Protein AF-0000000087425249 (afdb_homodimer)

Organism: Persicimonas caeni (NCBI:txid2292766)

Radius of gyration: 17.66 Å; Cα contacts (8 Å, |Δi|>4): 638; chains: 2; bounding box: 40×44×37 Å

Solvent-accessible surface area (backbone atoms only — not comparable to full-atom values): 14544 Å² total; per-residue (Å²): 99,38,83,33,39,41,35,39,30,36,54,23,64,47,67,68,57,40,47,47,45,44,34,74,66,70,60,30,49,75,34,41,69,56,97,52,32,42,28,31,37,60,72,64,19,45,35,33,44,31,64,32,53,88,69,42,61,84,53,61,62,43,80,55,92,89,37,76,39,48,43,49,28,32,40,36,35,32,57,57,68,57,39,52,52,46,53,50,47,38,52,74,68,66,54,68,58,78,38,66,79,42,75,40,50,76,97,42,71,41,38,27,39,38,31,26,34,57,51,85,55,56,53,36,34,38,47,30,24,38,94,50,75,76,28,80,54,34,106,98,36,82,33,39,41,33,39,30,38,56,23,64,45,67,67,59,40,47,48,45,44,33,72,68,69,61,31,48,75,35,42,69,58,99,51,33,41,28,31,38,60,74,64,19,44,35,33,45,31,65,33,53,89,69,42,62,84,54,62,63,43,80,56,95,88,37,77,39,50,43,48,27,33,41,36,35,35,56,58,68,58,40,53,52,47,53,50,47,37,52,74,69,65,53,70,59,78,38,65,79,42,76,40,51,74,96,42,70,41,37,28,39,37,31,26,33,57,50,86,56,55,51,36,34,37,46,30,25,35,95,51,73,75,27,80,55,34,106

Foldseek 3Di:
DPPDAAEEEDEFQDVVLQCCCCCVQVNWDWDDDDPFWTWTCQVNHTYIYGHDLVRLDAFFFDDAQRDGHGPFAEEDEDEPVVLVVSLVSCVVVVFDWSAHWDWGCPPHQLIWTKTWGARPRNHIYMYIYDPDPVSNPTD/DPPDAAEEEDEFQDVVLQCCCCCVQVNWDWDDDDPFWTWTCQVNHTYIYGHDLVRLDAFFFDDAQHDGHGPFAEEDEDEPVVLVVSLVSCVVVVFDWSAHWDWGPPPHQLIWTKTWGARPRNHIYMYIYDPDPVSNPTD

Nearest PDB structures (foldseek):
  3rri-assembly1_A  TM=8.661E-01  e=2.090E-14  Alicyclobacillus acidocaldarius subsp. acidocaldarius DSM 446
  1npb-assembly2_D  TM=7.631E-01  e=5.762E-10  Serratia marcescens
  4nb1-assembly1_A  TM=8.101E-01  e=2.483E-09  Staphylococcus aureus subsp. aureus N315
  4naz-assembly1_A  TM=7.740E-01  e=6.436E-09  Staphylococcus aureus subsp. aureus N315
  4mym-assembly1_A-2  TM=6.569E-01  e=8.163E-08  Nocardioides sp. JS614

Secondary structure (DSSP, 8-state):
-BSS-EEEEEEES-HHHHHIIIIIIT-PEEEEE-SSEEEEEETTEEEEEEE-GGG--PPPEEEETTEEEESSEEEEEE-HHHHHHHHHHHHHTTPPEEEEEEEESTTSTT-EEEEEEE-TT--EEEEEE-SSGGGGG--/-BSS-EEEEEEES-HHHHHIIIIIIT-PEEEEE-SSEEEEEETTEEEEEEE-GGG--PPPEEEETTEEEESSEEEEEE-HHHHHHHHHHHHHTTPPEEEEEEEESTTSTT-EEEEEEE-TT--EEEEEE-SSGGGGG--

Sequence (278 aa):
MSESPFHLAFPVSDLEATRAFFVDVLGCRVGRTDERWIDFDFFGHQISAHLRPEEVSASRTNEVDGDAVPVRHFGVVLAWEKWHELADRLRDAEVEFLIEPHTRFEGKPGEQATMFVQDPSGNALEFKSFRDPDQLFATMSESPFHLAFPVSDLEATRAFFVDVLGCRVGRTDERWIDFDFFGHQISAHLRPEEVSASRTNEVDGDAVPVRHFGVVLAWEKWHELADRLRDAEVEFLIEPHTRFEGKPGEQATMFVQDPSGNALEFKSFRDPDQLFAT

InterPro domains:
  IPR004360 Glyoxalase/fosfomycin resistance/dioxygenase domain [PF00903] (7-127)
  IPR029068 Glyoxalase/Bleomycin resistance protein/Dihydroxybiphenyl dioxygenase [G3DSA:3.10.180.10] (2-137)
  IPR029068 Glyoxalase/Bleomycin resistance protein/Dihydroxybiphenyl dioxygenase [SSF54593] (5-133)
  IPR037523 Vicinal oxygen chelate (VOC), core domain [PS51819] (4-130)

Structure (mmCIF, N/CA/C/O backbone):
data_AF-0000000087425249-model_v1
#
loop_
_entity.id
_entity.type
_entity.pdbx_description
1 polymer Glyoxalase
#
loop_
_atom_site.group_PDB
_atom_site.id
_atom_site.type_symbol
_atom_site.label_atom_id
_atom_site.label_alt_id
_atom_site.label_comp_id
_atom_site.label_asym_id
_atom_site.label_entity_id
_atom_site.label_seq_id
_atom_site.pdbx_PDB_ins_code
_atom_site.Cartn_x
_atom_site.Cartn_y
_atom_site.Cartn_z
_atom_site.occupancy
_atom_site.B_iso_or_equiv
_atom_site.auth_seq_id
_atom_site.auth_comp_id
_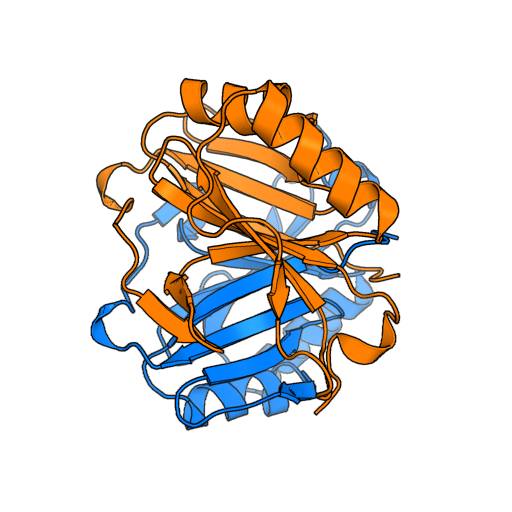atom_site.auth_asym_id
_atom_site.auth_atom_id
_atom_site.pdbx_PDB_model_num
ATOM 1 N N . MET A 1 1 ? 3.568 -8.602 15.516 1 38.53 1 MET A N 1
ATOM 2 C CA . MET A 1 1 ? 2.344 -8.164 14.852 1 38.53 1 MET A CA 1
ATOM 3 C C . MET A 1 1 ? 2.4 -6.672 14.539 1 38.53 1 MET A C 1
ATOM 5 O O . MET A 1 1 ? 2.91 -5.879 15.336 1 38.53 1 MET A O 1
ATOM 9 N N . SER A 1 2 ? 2.576 -6.297 13.141 1 50.56 2 SER A N 1
ATOM 10 C CA . SER A 1 2 ? 2.795 -4.863 13.008 1 50.56 2 SER A CA 1
ATOM 11 C C . SER A 1 2 ? 1.726 -4.066 13.742 1 50.56 2 SER A C 1
ATOM 13 O O . SER A 1 2 ? 0.537 -4.375 13.648 1 50.56 2 SER A O 1
ATOM 15 N N . GLU A 1 3 ? 2.154 -3.346 14.711 1 69.94 3 GLU A N 1
ATOM 16 C CA . GLU A 1 3 ? 1.298 -2.514 15.555 1 69.94 3 GLU A CA 1
ATOM 17 C C . GLU A 1 3 ? 0.778 -1.303 14.781 1 69.94 3 GLU A C 1
ATOM 19 O O . GLU A 1 3 ? -0.062 -0.554 15.289 1 69.94 3 GLU A O 1
ATOM 24 N N . SER A 1 4 ? 1.178 -1.279 13.367 1 91.19 4 SER A N 1
ATOM 25 C CA . SER A 1 4 ? 0.782 -0.083 12.625 1 91.19 4 SER A CA 1
ATOM 26 C C . SER A 1 4 ? 0.047 -0.444 11.344 1 91.19 4 SER A C 1
ATOM 28 O O . SER A 1 4 ? 0.669 -0.85 10.359 1 91.19 4 SER A O 1
ATOM 30 N N . PRO A 1 5 ? -1.251 -0.286 11.297 1 96.38 5 PRO A N 1
ATOM 31 C CA . PRO A 1 5 ? -1.944 -0.555 10.031 1 96.38 5 PRO A CA 1
ATOM 32 C C . PRO A 1 5 ? -1.353 0.219 8.859 1 96.38 5 PRO A C 1
ATOM 34 O O . PRO A 1 5 ? -0.903 1.356 9.023 1 96.38 5 PRO A O 1
ATOM 37 N N . PHE A 1 6 ? -1.231 -0.432 7.699 1 98.12 6 PHE A N 1
ATOM 38 C CA . PHE A 1 6 ? -0.836 0.228 6.461 1 98.12 6 PHE A CA 1
ATOM 39 C C . PHE A 1 6 ? -1.996 1.027 5.879 1 98.12 6 PHE A C 1
ATOM 41 O O . PHE A 1 6 ? -3.16 0.75 6.176 1 98.12 6 PHE A O 1
ATOM 48 N N . HIS A 1 7 ? -1.694 2.072 5.129 1 98.12 7 HIS A N 1
ATOM 49 C CA . HIS A 1 7 ? -2.674 2.859 4.387 1 98.12 7 HIS A CA 1
ATOM 50 C C . HIS A 1 7 ? -2.277 2.988 2.918 1 98.12 7 HIS A C 1
ATOM 52 O O . HIS A 1 7 ? -1.122 3.283 2.605 1 98.12 7 HIS A O 1
ATOM 58 N N . LEU A 1 8 ? -3.158 2.736 2.041 1 98.56 8 LEU A N 1
ATOM 59 C CA . LEU A 1 8 ? -2.982 2.92 0.604 1 98.56 8 LEU A CA 1
ATOM 60 C C . LEU A 1 8 ? -4.207 3.584 -0.014 1 98.56 8 LEU A C 1
ATOM 62 O O . LEU A 1 8 ? -5.344 3.191 0.272 1 98.56 8 LEU A O 1
ATOM 66 N N . ALA A 1 9 ? -4.023 4.617 -0.747 1 97.88 9 ALA A N 1
ATOM 67 C CA . ALA A 1 9 ? -5.047 5.184 -1.621 1 97.88 9 ALA A CA 1
ATOM 68 C C . ALA A 1 9 ? -4.695 4.965 -3.09 1 97.88 9 ALA A C 1
ATOM 70 O O . ALA A 1 9 ? -3.539 5.121 -3.486 1 97.88 9 ALA A O 1
ATOM 71 N N . PHE A 1 10 ? -5.617 4.52 -3.898 1 97.06 10 PHE A N 1
ATOM 72 C CA . PHE A 1 10 ? -5.375 4.156 -5.289 1 97.06 10 PHE A CA 1
ATOM 73 C C . PHE A 1 10 ? -6.59 4.477 -6.152 1 97.06 10 PHE A C 1
ATOM 75 O O . PHE A 1 10 ? -7.711 4.551 -5.652 1 97.06 10 PHE A O 1
ATOM 82 N N . PRO A 1 11 ? -6.352 4.738 -7.402 1 96.5 11 PRO A N 1
ATOM 83 C CA . PRO A 1 11 ? -7.449 5.105 -8.297 1 96.5 11 PRO A CA 1
ATOM 84 C C . PRO A 1 11 ? -8.258 3.896 -8.766 1 96.5 11 PRO A C 1
ATOM 86 O O . PRO A 1 11 ? -7.695 2.812 -8.953 1 96.5 11 PRO A O 1
ATOM 89 N N . VAL A 1 12 ? -9.516 4.09 -8.938 1 97.5 12 VAL A N 1
ATOM 90 C CA . VAL A 1 12 ? -10.391 3.104 -9.555 1 97.5 12 VAL A CA 1
ATOM 91 C C . VAL A 1 12 ? -11.289 3.785 -10.586 1 97.5 12 VAL A C 1
ATOM 93 O O . VAL A 1 12 ? -11.398 5.016 -10.609 1 97.5 12 VAL A O 1
ATOM 96 N N . SER A 1 13 ? -11.945 2.998 -11.508 1 97.25 13 SER A N 1
ATOM 97 C CA . SER A 1 13 ? -12.766 3.557 -12.578 1 97.25 13 SER A CA 1
ATOM 98 C C . SER A 1 13 ? -14.25 3.346 -12.305 1 97.25 13 SER A C 1
ATOM 100 O O . SER A 1 13 ? -15.102 3.947 -12.961 1 97.25 13 SER A O 1
ATOM 102 N N . ASP A 1 14 ? -14.562 2.512 -11.305 1 97.25 14 ASP A N 1
ATOM 103 C CA . ASP A 1 14 ? -15.945 2.158 -10.984 1 97.25 14 ASP A CA 1
ATOM 104 C C . ASP A 1 14 ? -16.078 1.762 -9.516 1 97.25 14 ASP A C 1
ATOM 106 O O . ASP A 1 14 ? -15.641 0.682 -9.117 1 97.25 14 ASP A O 1
ATOM 110 N N . LEU A 1 15 ? -16.719 2.58 -8.664 1 97.31 15 LEU A N 1
ATOM 111 C CA . LEU A 1 15 ? -16.781 2.357 -7.227 1 97.31 15 LEU A CA 1
ATOM 112 C C . LEU A 1 15 ? -17.672 1.16 -6.898 1 97.31 15 LEU A C 1
ATOM 114 O O . LEU A 1 15 ? -17.375 0.404 -5.969 1 97.31 15 LEU A O 1
ATOM 118 N N . GLU A 1 16 ? -18.766 0.99 -7.652 1 97.81 16 GLU A N 1
ATOM 119 C CA . GLU A 1 16 ? -19.672 -0.119 -7.383 1 97.81 16 GLU A CA 1
ATOM 120 C C . GLU A 1 16 ? -19 -1.462 -7.645 1 97.81 16 GLU A C 1
ATOM 122 O O . GLU A 1 16 ? -19.094 -2.381 -6.828 1 97.81 16 GLU A O 1
ATOM 127 N N . ALA A 1 17 ? -18.406 -1.58 -8.805 1 98.19 17 ALA A N 1
ATOM 128 C CA . ALA A 1 17 ? -17.688 -2.807 -9.125 1 98.19 17 ALA A CA 1
ATOM 129 C C . ALA A 1 17 ? -16.562 -3.055 -8.125 1 98.19 17 ALA A C 1
ATOM 131 O O . ALA A 1 17 ? -16.297 -4.199 -7.754 1 98.19 17 ALA A O 1
ATOM 132 N N . THR A 1 18 ? -15.906 -1.967 -7.715 1 98.44 18 THR A N 1
ATOM 133 C CA . THR A 1 18 ? -14.828 -2.057 -6.73 1 98.44 18 THR A CA 1
ATOM 134 C C . THR A 1 18 ? -15.359 -2.578 -5.398 1 98.44 18 THR A C 1
ATOM 136 O O . THR A 1 18 ? -14.797 -3.504 -4.816 1 98.44 18 THR A O 1
ATOM 139 N N . ARG A 1 19 ? -16.406 -2.012 -4.953 1 98.38 19 ARG A N 1
ATOM 140 C CA . ARG A 1 19 ? -17.031 -2.439 -3.701 1 98.38 19 ARG A CA 1
ATOM 141 C C . ARG A 1 19 ? -17.406 -3.914 -3.752 1 98.38 19 ARG A C 1
ATOM 143 O O . ARG A 1 19 ? -17.156 -4.656 -2.799 1 98.38 19 ARG A O 1
ATOM 150 N N . ALA A 1 20 ? -18.016 -4.34 -4.832 1 98.31 20 ALA A N 1
ATOM 151 C CA . ALA A 1 20 ? -18.422 -5.734 -4.988 1 98.31 20 ALA A CA 1
ATOM 152 C C . ALA A 1 20 ? -17.234 -6.672 -4.887 1 98.31 20 ALA A C 1
ATOM 154 O O . ALA A 1 20 ? -17.297 -7.711 -4.223 1 98.31 20 ALA A O 1
ATOM 155 N N . PHE A 1 21 ? -16.156 -6.293 -5.496 1 98.62 21 PHE A N 1
ATOM 156 C CA . PHE A 1 21 ? -14.961 -7.129 -5.5 1 98.62 21 PHE A CA 1
ATOM 157 C C . PHE A 1 21 ? -14.359 -7.211 -4.102 1 98.62 21 PHE A C 1
ATOM 159 O O . PHE A 1 21 ? -14.094 -8.305 -3.598 1 98.62 21 PHE A O 1
ATOM 166 N N . PHE A 1 22 ? -14.109 -6.121 -3.424 1 98.75 22 PHE A N 1
ATOM 167 C CA . PHE A 1 22 ? -13.398 -6.086 -2.152 1 98.75 22 PHE A CA 1
ATOM 168 C C . PHE A 1 22 ? -14.281 -6.609 -1.023 1 98.75 22 PHE A C 1
ATOM 170 O O . PHE A 1 22 ? -13.781 -7.215 -0.073 1 98.75 22 PHE A O 1
ATOM 177 N N . VAL A 1 23 ? -15.602 -6.461 -1.124 1 98.38 23 VAL A N 1
ATOM 178 C CA . VAL A 1 23 ? -16.5 -6.898 -0.061 1 98.38 23 VAL A CA 1
ATOM 179 C C . VAL A 1 23 ? -16.938 -8.336 -0.318 1 98.38 23 VAL A C 1
ATOM 181 O O . VAL A 1 23 ? -16.703 -9.227 0.504 1 98.38 23 VAL A O 1
ATOM 184 N N . ASP A 1 24 ? -17.453 -8.609 -1.502 1 97.94 24 ASP A N 1
ATOM 185 C CA . ASP A 1 24 ? -18.094 -9.898 -1.751 1 97.94 24 ASP A CA 1
ATOM 186 C C . ASP A 1 24 ? -17.047 -10.977 -2.045 1 97.94 24 ASP A C 1
ATOM 188 O O . ASP A 1 24 ? -17.219 -12.141 -1.661 1 97.94 24 ASP A O 1
ATOM 192 N N . VAL A 1 25 ? -16.016 -10.609 -2.719 1 97.75 25 VAL A N 1
ATOM 193 C CA . VAL A 1 25 ? -15.031 -11.602 -3.117 1 97.75 25 VAL A CA 1
ATOM 194 C C . VAL A 1 25 ? -13.938 -11.695 -2.051 1 97.75 25 VAL A C 1
ATOM 196 O O . VAL A 1 25 ? -13.625 -12.789 -1.57 1 97.75 25 VAL A O 1
ATOM 199 N N . LEU A 1 26 ? -13.414 -10.531 -1.58 1 98.06 26 LEU A N 1
ATOM 200 C CA . LEU A 1 26 ? -12.258 -10.562 -0.685 1 98.06 26 LEU A CA 1
ATOM 201 C C . LEU A 1 26 ? -12.703 -10.539 0.773 1 98.06 26 LEU A C 1
ATOM 203 O O . LEU A 1 26 ? -11.914 -10.828 1.674 1 98.06 26 LEU A O 1
ATOM 207 N N . GLY A 1 27 ? -13.945 -10.117 1.037 1 97.19 27 GLY A N 1
ATOM 208 C CA . GLY A 1 27 ? -14.484 -10.172 2.387 1 97.19 27 GLY A CA 1
ATOM 209 C C . GLY A 1 27 ? -14.133 -8.953 3.217 1 97.19 27 GLY A C 1
ATOM 210 O O . GLY A 1 27 ? -14.195 -8.992 4.445 1 97.19 27 GLY A O 1
ATOM 211 N N . CYS A 1 28 ? -13.766 -7.875 2.604 1 97.75 28 CYS A N 1
ATOM 212 C CA . CYS A 1 28 ? -13.406 -6.668 3.338 1 97.75 28 CYS A CA 1
ATOM 213 C C . CYS A 1 28 ? -14.641 -5.988 3.91 1 97.75 28 CYS A C 1
ATOM 215 O O . CYS A 1 28 ? -15.719 -6.047 3.312 1 97.75 28 CYS A O 1
ATOM 217 N N . ARG A 1 29 ? -14.469 -5.383 5.051 1 97.12 29 ARG A N 1
ATOM 218 C CA . ARG A 1 29 ? -15.477 -4.484 5.598 1 97.12 29 ARG A CA 1
ATOM 219 C C . ARG A 1 29 ? -15.305 -3.068 5.055 1 97.12 29 ARG A C 1
ATOM 221 O O . ARG A 1 29 ? -14.18 -2.611 4.844 1 97.12 29 ARG A O 1
ATOM 228 N N . VAL A 1 30 ? -16.438 -2.395 4.867 1 96.81 30 VAL A N 1
ATOM 229 C CA . VAL A 1 30 ? -16.406 -1.018 4.387 1 96.81 30 VAL A CA 1
ATOM 230 C C . VAL A 1 30 ? -16.266 -0.059 5.566 1 96.81 30 VAL A C 1
ATOM 232 O O . VAL A 1 30 ? -16.922 -0.232 6.594 1 96.81 30 VAL A O 1
ATOM 235 N N . GLY A 1 31 ? -15.359 0.842 5.473 1 93.62 31 GLY A N 1
ATOM 236 C CA . GLY A 1 31 ? -15.266 1.945 6.414 1 93.62 31 GLY A CA 1
ATOM 237 C C . GLY A 1 31 ? -16 3.189 5.949 1 93.62 31 GLY A C 1
ATOM 238 O O . GLY A 1 31 ? -17.141 3.111 5.496 1 93.62 31 GLY A O 1
ATOM 239 N N . ARG A 1 32 ? -15.359 4.344 6.141 1 91.19 32 ARG A N 1
ATOM 240 C CA . ARG A 1 32 ? -15.945 5.598 5.684 1 91.19 32 ARG A CA 1
ATOM 241 C C . ARG A 1 32 ? -16.062 5.625 4.16 1 91.19 32 ARG A C 1
ATOM 243 O O . ARG A 1 32 ? -15.219 5.059 3.461 1 91.19 32 ARG A O 1
ATOM 250 N N . THR A 1 33 ? -17.062 6.27 3.738 1 92.44 33 THR A N 1
ATOM 251 C CA . THR A 1 33 ? -17.297 6.398 2.305 1 92.44 33 THR A CA 1
ATOM 252 C C . THR A 1 33 ? -17.703 7.828 1.952 1 92.44 33 THR A C 1
ATOM 254 O O . THR A 1 33 ? -18.156 8.578 2.818 1 92.44 33 THR A O 1
ATOM 257 N N . ASP A 1 34 ? -17.453 8.148 0.782 1 90.44 34 ASP A N 1
ATOM 258 C CA . ASP A 1 34 ? -17.922 9.383 0.157 1 90.44 34 ASP A CA 1
ATOM 259 C C . ASP A 1 34 ? -18.406 9.125 -1.272 1 90.44 34 ASP A C 1
ATOM 261 O O . ASP A 1 34 ? -18.469 7.977 -1.713 1 90.44 34 ASP A O 1
ATOM 265 N N . GLU A 1 35 ? -18.797 10.211 -1.959 1 91.38 35 GLU A N 1
ATOM 266 C CA . GLU A 1 35 ? -19.266 10.078 -3.336 1 91.38 35 GLU A CA 1
ATOM 267 C C . GLU A 1 35 ? -18.141 9.609 -4.258 1 91.38 35 GLU A C 1
ATOM 269 O O . GLU A 1 35 ? -18.391 8.93 -5.258 1 91.38 35 GLU A O 1
ATOM 274 N N . ARG A 1 36 ? -16.922 9.922 -3.834 1 92.44 36 ARG A N 1
ATOM 275 C CA . ARG A 1 36 ? -15.852 9.688 -4.793 1 92.44 36 ARG A CA 1
ATOM 276 C C . ARG A 1 36 ? -14.844 8.672 -4.258 1 92.44 36 ARG A C 1
ATOM 278 O O . ARG A 1 36 ? -13.875 8.328 -4.941 1 92.44 36 ARG A O 1
ATOM 285 N N . TRP A 1 37 ? -15.023 8.125 -3.035 1 94.12 37 TRP A N 1
ATOM 286 C CA . TRP A 1 37 ? -14.055 7.152 -2.531 1 94.12 37 TRP A CA 1
ATOM 287 C C . TRP A 1 37 ? -14.688 6.254 -1.475 1 94.12 37 TRP A C 1
ATOM 289 O O . TRP A 1 37 ? -15.711 6.602 -0.883 1 94.12 37 TRP A O 1
ATOM 299 N N . ILE A 1 38 ? -14.148 5.09 -1.284 1 96 38 ILE A N 1
ATOM 300 C CA . ILE A 1 38 ? -14.562 4.086 -0.31 1 96 38 ILE A CA 1
ATOM 301 C C . ILE A 1 38 ? -13.344 3.582 0.46 1 96 38 ILE A C 1
ATOM 303 O O . ILE A 1 38 ? -12.328 3.223 -0.139 1 96 38 ILE A O 1
ATOM 307 N N . ASP A 1 39 ? -13.438 3.588 1.755 1 96.44 39 ASP A N 1
ATOM 308 C CA . ASP A 1 39 ? -12.43 2.945 2.594 1 96.44 39 ASP A CA 1
ATOM 309 C C . ASP A 1 39 ? -12.789 1.485 2.859 1 96.44 39 ASP A C 1
ATOM 311 O O . ASP A 1 39 ? -13.953 1.16 3.102 1 96.44 39 ASP A O 1
ATOM 315 N N . PHE A 1 40 ? -11.773 0.641 2.816 1 97.88 40 PHE A N 1
ATOM 316 C CA . PHE A 1 40 ? -11.953 -0.771 3.139 1 97.88 40 PHE A CA 1
ATOM 317 C C . PHE A 1 40 ? -11 -1.195 4.254 1 97.88 40 PHE A C 1
ATOM 319 O O . PHE A 1 40 ? -9.867 -0.721 4.32 1 97.88 40 PHE A O 1
ATOM 326 N N . ASP A 1 41 ? -11.477 -2.016 5.129 1 96.94 41 ASP A N 1
ATOM 327 C CA . ASP A 1 41 ? -10.594 -2.816 5.977 1 96.94 41 ASP A CA 1
ATOM 328 C C . ASP A 1 41 ? -10.039 -4.016 5.211 1 96.94 41 ASP A C 1
ATOM 330 O O . ASP A 1 41 ? -10.727 -5.023 5.043 1 96.94 41 ASP A O 1
ATOM 334 N N . PHE A 1 42 ? -8.883 -3.914 4.676 1 97.81 42 PHE A N 1
ATOM 335 C CA . PHE A 1 42 ? -8.18 -4.918 3.883 1 97.81 42 PHE A CA 1
ATOM 336 C C . PHE A 1 42 ? -7.234 -5.734 4.754 1 97.81 42 PHE A C 1
ATOM 338 O O . PHE A 1 42 ? -6.031 -5.473 4.785 1 97.81 42 PHE A O 1
ATOM 345 N N . PHE A 1 43 ? -7.797 -6.727 5.5 1 96.31 43 PHE A N 1
ATOM 346 C CA . PHE A 1 43 ? -7.047 -7.613 6.383 1 96.31 43 PHE A CA 1
ATOM 347 C C . PHE A 1 43 ? -6.367 -6.82 7.492 1 96.31 43 PHE A C 1
ATOM 349 O O . PHE A 1 43 ? -5.203 -7.074 7.82 1 96.31 43 PHE A O 1
ATOM 356 N N . GLY A 1 44 ? -7.059 -5.781 8.008 1 94.69 44 GLY A N 1
ATOM 357 C CA . GLY A 1 44 ? -6.551 -4.996 9.117 1 94.69 44 GLY A CA 1
ATOM 358 C C . GLY A 1 44 ? -5.898 -3.697 8.68 1 94.69 44 GLY A C 1
ATOM 359 O O . GLY A 1 44 ? -5.512 -2.879 9.516 1 94.69 44 GLY A O 1
ATOM 360 N N . HIS A 1 45 ? -5.758 -3.477 7.359 1 97.5 45 HIS A N 1
ATOM 361 C CA . HIS A 1 45 ? -5.148 -2.275 6.797 1 97.5 45 HIS A CA 1
ATOM 362 C C . HIS A 1 45 ? -6.195 -1.39 6.129 1 97.5 45 HIS A C 1
ATOM 364 O O . HIS A 1 45 ? -7.223 -1.883 5.656 1 97.5 45 HIS A O 1
ATOM 370 N N . GLN A 1 46 ? -5.973 -0.114 6.113 1 97.44 46 GLN A N 1
ATOM 371 C CA . GLN A 1 46 ? -6.91 0.808 5.48 1 97.44 46 GLN A CA 1
ATOM 372 C C . GLN A 1 46 ? -6.504 1.105 4.039 1 97.44 46 GLN A C 1
ATOM 374 O O . GLN A 1 46 ? -5.434 1.67 3.795 1 97.44 46 GLN A O 1
ATOM 379 N N . ILE A 1 47 ? -7.281 0.683 3.109 1 98.31 47 ILE A N 1
ATOM 380 C CA . ILE A 1 47 ? -7.082 1.102 1.728 1 98.31 47 ILE A CA 1
ATOM 381 C C . ILE A 1 47 ? -8.266 1.943 1.266 1 98.31 47 ILE A C 1
ATOM 383 O O . ILE A 1 47 ? -9.406 1.702 1.677 1 98.31 47 ILE A O 1
ATOM 387 N N . SER A 1 48 ? -7.996 2.971 0.519 1 97.69 48 SER A N 1
ATOM 388 C CA . SER A 1 48 ? -8.992 3.908 0.015 1 97.69 48 SER A CA 1
ATOM 389 C C . SER A 1 48 ? -9.055 3.885 -1.508 1 97.69 48 SER A C 1
ATOM 391 O O . SER A 1 48 ? -8.086 4.258 -2.178 1 97.69 48 SER A O 1
ATOM 393 N N . ALA A 1 49 ? -10.141 3.441 -2.066 1 97.75 49 ALA A N 1
ATOM 394 C CA . ALA A 1 49 ? -10.367 3.477 -3.508 1 97.75 49 ALA A CA 1
ATOM 395 C C . ALA A 1 49 ? -10.969 4.816 -3.936 1 97.75 49 ALA A C 1
ATOM 397 O O . ALA A 1 49 ? -12.078 5.164 -3.537 1 97.75 49 ALA A O 1
ATOM 398 N N . HIS A 1 50 ? -10.227 5.566 -4.703 1 96.25 50 HIS A N 1
ATOM 399 C CA . HIS A 1 50 ? -10.672 6.875 -5.184 1 96.25 50 HIS A CA 1
ATOM 400 C C . HIS A 1 50 ? -11.125 6.805 -6.637 1 96.25 50 HIS A C 1
ATOM 402 O O . HIS A 1 50 ? -10.375 6.352 -7.504 1 96.25 50 HIS A O 1
ATOM 408 N N . LEU A 1 51 ? -12.328 7.289 -6.922 1 95.19 51 LEU A N 1
ATOM 409 C CA . LEU A 1 51 ? -12.844 7.336 -8.289 1 95.19 51 LEU A CA 1
ATOM 410 C C . LEU A 1 51 ? -12.07 8.352 -9.125 1 95.19 51 LEU A C 1
ATOM 412 O O . LEU A 1 51 ? -12.297 9.555 -9 1 95.19 51 LEU A O 1
ATOM 416 N N . ARG A 1 52 ? -11.156 7.797 -9.891 1 94.06 52 ARG A N 1
ATOM 417 C CA . ARG A 1 52 ? -10.344 8.578 -10.82 1 94.06 52 ARG A CA 1
ATOM 418 C C . ARG A 1 52 ? -9.984 7.762 -12.055 1 94.06 52 ARG A C 1
ATOM 420 O O . ARG A 1 52 ? -8.828 7.375 -12.242 1 94.06 52 ARG A O 1
ATOM 427 N N . PRO A 1 53 ? -10.938 7.648 -12.961 1 92.75 53 PRO A N 1
ATOM 428 C CA . PRO A 1 53 ? -10.734 6.77 -14.109 1 92.75 53 PRO A CA 1
ATOM 429 C C . PRO A 1 53 ? -9.523 7.172 -14.953 1 92.75 53 PRO A C 1
ATOM 431 O O . PRO A 1 53 ? -8.867 6.312 -15.539 1 92.75 53 PRO A O 1
ATOM 434 N N . GLU A 1 54 ? -9.164 8.422 -14.992 1 90.12 54 GLU A N 1
ATOM 435 C CA . GLU A 1 54 ? -8.086 8.922 -15.844 1 90.12 54 GLU A CA 1
ATOM 436 C C . GLU A 1 54 ? -6.723 8.523 -15.297 1 90.12 54 GLU A C 1
ATOM 438 O O . GLU A 1 54 ? -5.715 8.602 -16 1 90.12 54 GLU A O 1
ATOM 443 N N . GLU A 1 55 ? -6.68 8.039 -14.031 1 90.38 55 GLU A N 1
ATOM 444 C CA . GLU A 1 55 ? -5.398 7.688 -13.422 1 90.38 55 GLU A CA 1
ATOM 445 C C . GLU A 1 55 ? -5.223 6.172 -13.352 1 90.38 55 GLU A C 1
ATOM 447 O O . GLU A 1 55 ? -4.195 5.684 -12.883 1 90.38 55 GLU A O 1
ATOM 452 N N . VAL A 1 56 ? -6.316 5.566 -13.727 1 89.94 56 VAL A N 1
ATOM 453 C CA . VAL A 1 56 ? -6.199 4.117 -13.812 1 89.94 56 VAL A CA 1
ATOM 454 C C . VAL A 1 56 ? -5.359 3.736 -15.031 1 89.94 56 VAL A C 1
ATOM 456 O O . VAL A 1 56 ? -5.605 4.223 -16.141 1 89.94 56 VAL A O 1
ATOM 459 N N . SER A 1 57 ? -4.285 3.156 -14.844 1 79.38 57 SER A N 1
ATOM 460 C CA . SER A 1 57 ? -3.436 2.764 -15.961 1 79.38 57 SER A CA 1
ATOM 461 C C . SER A 1 57 ? -2.881 1.357 -15.766 1 79.38 57 SER A C 1
ATOM 463 O O . SER A 1 57 ? -2.711 0.901 -14.633 1 79.38 57 SER A O 1
ATOM 465 N N . ALA A 1 58 ? -2.736 0.813 -16.953 1 75.69 58 ALA A N 1
ATOM 466 C CA . ALA A 1 58 ? -2.096 -0.498 -16.906 1 75.69 58 ALA A CA 1
ATOM 467 C C . ALA A 1 58 ? -0.663 -0.388 -16.391 1 75.69 58 ALA A C 1
ATOM 469 O O . ALA A 1 58 ? 0.054 0.558 -16.719 1 75.69 58 ALA A O 1
ATOM 470 N N . SER A 1 59 ? -0.402 -1.235 -15.531 1 82.62 59 SER A N 1
ATOM 471 C CA . SER A 1 59 ? 0.956 -1.261 -14.992 1 82.62 59 SER A CA 1
ATOM 472 C C . SER A 1 59 ? 1.897 -2.031 -15.914 1 82.62 59 SER A C 1
ATOM 474 O O . SER A 1 59 ? 1.534 -3.086 -16.438 1 82.62 59 SER A O 1
ATOM 476 N N . ARG A 1 60 ? 3.072 -1.479 -16.234 1 86.25 60 ARG A N 1
ATOM 477 C CA . ARG A 1 60 ? 4.117 -2.262 -16.891 1 86.25 60 ARG A CA 1
ATOM 478 C C . ARG A 1 60 ? 4.609 -3.383 -15.977 1 86.25 60 ARG A C 1
ATOM 480 O O . ARG A 1 60 ? 4.301 -3.4 -14.781 1 86.25 60 ARG A O 1
ATOM 487 N N . THR A 1 61 ? 5.242 -4.312 -16.562 1 88.31 61 THR A N 1
ATOM 488 C CA . THR A 1 61 ? 5.676 -5.461 -15.766 1 88.31 61 THR A CA 1
ATOM 489 C C . THR A 1 61 ? 7.195 -5.52 -15.688 1 88.31 61 THR A C 1
ATOM 491 O O . THR A 1 61 ? 7.891 -4.984 -16.547 1 88.31 61 THR A O 1
ATOM 494 N N . ASN A 1 62 ? 7.691 -5.973 -14.617 1 84.75 62 ASN A N 1
ATOM 495 C CA . ASN A 1 62 ? 9.078 -6.387 -14.438 1 84.75 62 ASN A CA 1
ATOM 496 C C . ASN A 1 62 ? 9.188 -7.887 -14.18 1 84.75 62 ASN A C 1
ATOM 498 O O . ASN A 1 62 ? 8.297 -8.484 -13.562 1 84.75 62 ASN A O 1
ATOM 502 N N . GLU A 1 63 ? 10.227 -8.398 -14.625 1 85.56 63 GLU A N 1
ATOM 503 C CA . GLU A 1 63 ? 10.453 -9.82 -14.391 1 85.56 63 GLU A CA 1
ATOM 504 C C . GLU A 1 63 ? 10.93 -10.07 -12.969 1 85.56 63 GLU A C 1
ATOM 506 O O . GLU A 1 63 ? 11.891 -9.453 -12.508 1 85.56 63 GLU A O 1
ATOM 511 N N . VAL A 1 64 ? 10.297 -10.953 -12.227 1 85.88 64 VAL A N 1
ATOM 512 C CA . VAL A 1 64 ? 10.688 -11.391 -10.891 1 85.88 64 VAL A CA 1
ATOM 513 C C . VAL A 1 64 ? 10.578 -12.914 -10.797 1 85.88 64 VAL A C 1
ATOM 515 O O . VAL A 1 64 ? 9.477 -13.461 -10.781 1 85.88 64 VAL A O 1
ATOM 518 N N . ASP A 1 65 ? 11.68 -13.547 -10.766 1 89.31 65 ASP A N 1
ATOM 519 C CA . ASP A 1 65 ? 11.742 -15 -10.641 1 89.31 65 ASP A CA 1
ATOM 520 C C . ASP A 1 65 ? 10.883 -15.68 -11.703 1 89.31 65 ASP A C 1
ATOM 522 O O . ASP A 1 65 ? 10.07 -16.547 -11.383 1 89.31 65 ASP A O 1
ATOM 526 N N . GLY A 1 66 ? 10.867 -15.203 -12.875 1 88.81 66 GLY A N 1
ATOM 527 C CA . GLY A 1 66 ? 10.227 -15.859 -14 1 88.81 66 GLY A CA 1
ATOM 528 C C . GLY A 1 66 ? 8.836 -15.328 -14.289 1 88.81 66 GLY A C 1
ATOM 529 O O . GLY A 1 66 ? 8.219 -15.68 -15.297 1 88.81 66 GLY A O 1
ATOM 530 N N . ASP A 1 67 ? 8.289 -14.5 -13.438 1 91.94 67 ASP A N 1
ATOM 531 C CA . ASP A 1 67 ? 6.953 -13.93 -13.625 1 91.94 67 ASP A CA 1
ATOM 532 C C . ASP A 1 67 ? 7.031 -12.492 -14.125 1 91.94 67 ASP A C 1
ATOM 534 O O . ASP A 1 67 ? 7.918 -11.734 -13.727 1 91.94 67 ASP A O 1
ATOM 538 N N . ALA A 1 68 ? 6.152 -12.148 -14.969 1 91.56 68 ALA A N 1
ATOM 539 C CA . ALA A 1 68 ? 5.965 -10.75 -15.344 1 91.56 68 ALA A CA 1
ATOM 540 C C . ALA A 1 68 ? 5.094 -10.023 -14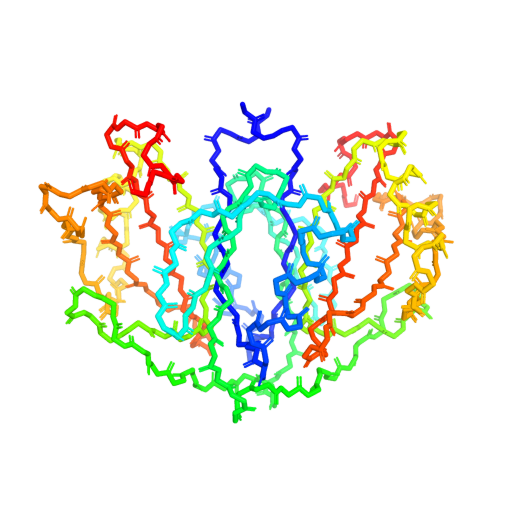.32 1 91.56 68 ALA A C 1
ATOM 542 O O . ALA A 1 68 ? 3.867 -10.008 -14.438 1 91.56 68 ALA A O 1
ATOM 543 N N . VAL A 1 69 ? 5.699 -9.422 -13.391 1 90.69 69 VAL A N 1
ATOM 544 C CA . VAL A 1 69 ? 5.012 -8.836 -12.242 1 90.69 69 VAL A CA 1
ATOM 545 C C . VAL A 1 69 ? 4.688 -7.371 -12.523 1 90.69 69 VAL A C 1
ATOM 547 O O . VAL A 1 69 ? 5.578 -6.586 -12.852 1 90.69 69 VAL A O 1
ATOM 550 N N . PRO A 1 70 ? 3.418 -7.02 -12.492 1 93.31 70 PRO A N 1
ATOM 551 C CA . PRO A 1 70 ? 3.102 -5.594 -12.602 1 93.31 70 PRO A CA 1
ATOM 552 C C . PRO A 1 70 ? 3.85 -4.746 -11.57 1 93.31 70 PRO A C 1
ATOM 554 O O . PRO A 1 70 ? 3.869 -5.082 -10.383 1 93.31 70 PRO A O 1
ATOM 557 N N . VAL A 1 71 ? 4.367 -3.711 -11.977 1 93.06 71 VAL A N 1
ATOM 558 C CA . VAL A 1 71 ? 5.172 -2.871 -11.102 1 93.06 71 VAL A CA 1
ATOM 559 C C . VAL A 1 71 ? 4.301 -2.305 -9.984 1 93.06 71 VAL A C 1
ATOM 561 O O . VAL A 1 71 ? 4.617 -2.455 -8.797 1 93.06 71 VAL A O 1
ATOM 564 N N . ARG A 1 72 ? 3.197 -1.727 -10.445 1 95.44 72 ARG A N 1
ATOM 565 C CA . ARG A 1 72 ? 2.271 -1.25 -9.422 1 95.44 72 ARG A CA 1
ATOM 566 C C . ARG A 1 72 ? 1.362 -2.375 -8.938 1 95.44 72 ARG A C 1
ATOM 568 O O . ARG A 1 72 ? 0.551 -2.896 -9.703 1 95.44 72 ARG A O 1
ATOM 575 N N . HIS A 1 73 ? 1.578 -2.775 -7.746 1 97.88 73 HIS A N 1
ATOM 576 C CA . HIS A 1 73 ? 0.673 -3.744 -7.141 1 97.88 73 HIS A CA 1
ATOM 577 C C . HIS A 1 73 ? 0.716 -3.662 -5.617 1 97.88 73 HIS A C 1
ATOM 579 O O . HIS A 1 73 ? 1.632 -3.061 -5.051 1 97.88 73 HIS A O 1
ATOM 585 N N . PHE A 1 74 ? -0.313 -4.211 -5.008 1 98.62 74 PHE A N 1
ATOM 586 C CA . PHE A 1 74 ? -0.369 -4.223 -3.553 1 98.62 74 PHE A CA 1
ATOM 587 C C . PHE A 1 74 ? -1.054 -5.484 -3.043 1 98.62 74 PHE A C 1
ATOM 589 O O . PHE A 1 74 ? -1.655 -6.227 -3.822 1 98.62 74 PHE A O 1
ATOM 596 N N . GLY A 1 75 ? -0.908 -5.695 -1.788 1 98.56 75 GLY A N 1
ATOM 597 C CA . GLY A 1 75 ? -1.564 -6.828 -1.15 1 98.56 75 GLY A CA 1
ATOM 598 C C . GLY A 1 75 ? -1.093 -7.066 0.271 1 98.56 75 GLY A C 1
ATOM 599 O O . GLY A 1 75 ? -0.812 -6.117 1.007 1 98.56 75 GLY A O 1
ATOM 600 N N . VAL A 1 76 ? -1.181 -8.352 0.706 1 98.25 76 VAL A N 1
ATOM 601 C CA . VAL A 1 76 ? -0.838 -8.672 2.088 1 98.25 76 VAL A CA 1
ATOM 602 C C . VAL A 1 76 ? -0.133 -10.031 2.145 1 98.25 76 VAL A C 1
ATOM 604 O O . VAL A 1 76 ? -0.218 -10.82 1.203 1 98.25 76 VAL A O 1
ATOM 607 N N . VAL A 1 77 ? 0.545 -10.195 3.197 1 97.75 77 VAL A N 1
ATOM 608 C CA . VAL A 1 77 ? 1.118 -11.492 3.557 1 97.75 77 VAL A CA 1
ATOM 609 C C . VAL A 1 77 ? 0.184 -12.219 4.516 1 97.75 77 VAL A C 1
ATOM 611 O O . VAL A 1 77 ? -0.084 -11.742 5.621 1 97.75 77 VAL A O 1
ATOM 614 N N . LEU A 1 78 ? -0.313 -13.344 4.105 1 97.25 78 LEU A N 1
ATOM 615 C CA . LEU A 1 78 ? -1.27 -14.102 4.898 1 97.25 78 LEU A CA 1
ATOM 616 C C . LEU A 1 78 ? -0.613 -15.344 5.504 1 97.25 78 LEU A C 1
ATOM 618 O O . LEU A 1 78 ? 0.397 -15.828 4.988 1 97.25 78 LEU A O 1
ATOM 622 N N . ALA A 1 79 ? -1.206 -15.773 6.602 1 95.94 79 ALA A N 1
ATOM 623 C CA . ALA A 1 79 ? -0.814 -17.078 7.102 1 95.94 79 ALA A CA 1
ATOM 624 C C . ALA A 1 79 ? -1.033 -18.156 6.043 1 95.94 79 ALA A C 1
ATOM 626 O O . ALA A 1 79 ? -1.903 -18.031 5.18 1 95.94 79 ALA A O 1
ATOM 627 N N . TRP A 1 80 ? -0.333 -19.25 6.129 1 96.19 80 TRP A N 1
ATOM 628 C CA . TRP A 1 80 ? -0.28 -20.297 5.113 1 96.19 80 TRP A CA 1
ATOM 629 C C . TRP A 1 80 ? -1.678 -20.828 4.797 1 96.19 80 TRP A C 1
ATOM 631 O O . TRP A 1 80 ? -2.086 -20.859 3.635 1 96.19 80 TRP A O 1
ATOM 641 N N . GLU A 1 81 ? -2.445 -21.141 5.816 1 96.81 81 GLU A N 1
ATOM 642 C CA . GLU A 1 81 ? -3.773 -21.703 5.609 1 96.81 81 GLU A CA 1
ATOM 643 C C . GLU A 1 81 ? -4.734 -20.672 5.039 1 96.81 81 GLU A C 1
ATOM 645 O O . GLU A 1 81 ? -5.551 -20.984 4.168 1 96.81 81 GLU A O 1
ATOM 650 N N . LYS A 1 82 ? -4.652 -19.438 5.539 1 96.81 82 LYS A N 1
ATOM 651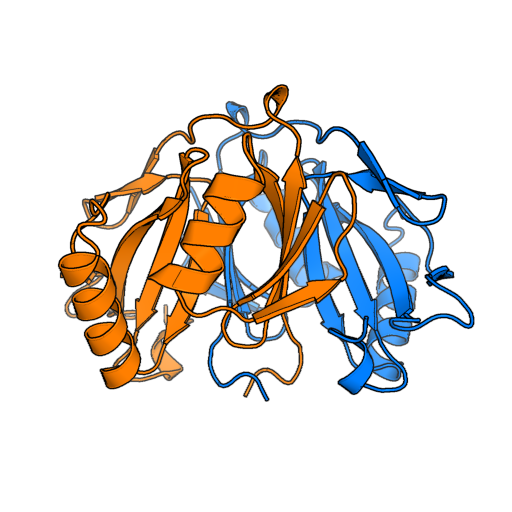 C CA . LYS A 1 82 ? -5.531 -18.359 5.078 1 96.81 82 LYS A CA 1
ATOM 652 C C . LYS A 1 82 ? -5.262 -18.016 3.617 1 96.81 82 LYS A C 1
ATOM 654 O O . LYS A 1 82 ? -6.18 -17.656 2.877 1 96.81 82 LYS A O 1
ATOM 659 N N . TRP A 1 83 ? -3.988 -18.109 3.283 1 97.81 83 TRP A N 1
ATOM 660 C CA . TRP A 1 83 ? -3.607 -17.875 1.895 1 97.81 83 TRP A CA 1
ATOM 661 C C . TRP A 1 83 ? -4.258 -18.891 0.966 1 97.81 83 TRP A C 1
ATOM 663 O O . TRP A 1 83 ? -4.812 -18.531 -0.074 1 97.81 83 TRP A O 1
ATOM 673 N N . HIS A 1 84 ? -4.27 -20.172 1.309 1 98 84 HIS A N 1
ATOM 674 C CA . HIS A 1 84 ? -4.859 -21.219 0.485 1 98 84 HIS A CA 1
ATOM 675 C C . HIS A 1 84 ? -6.379 -21.109 0.458 1 98 84 HIS A C 1
ATOM 677 O O . HIS A 1 84 ? -7.008 -21.328 -0.579 1 98 84 HIS A O 1
ATOM 683 N N . GLU A 1 85 ? -6.938 -20.703 1.585 1 98.19 85 GLU A N 1
ATOM 684 C CA . GLU A 1 85 ? -8.375 -20.469 1.631 1 98.19 85 GLU A CA 1
ATOM 685 C C . GLU A 1 85 ? -8.773 -19.344 0.673 1 98.19 85 GLU A C 1
ATOM 687 O O . GLU A 1 85 ? -9.805 -19.422 0.006 1 98.19 85 GLU A O 1
ATOM 692 N N . LEU A 1 86 ? -7.941 -18.297 0.692 1 98.19 86 LEU A N 1
ATOM 693 C CA . LEU A 1 86 ? -8.234 -17.188 -0.21 1 98.19 86 LEU A CA 1
ATOM 694 C C . LEU A 1 86 ? -8.117 -17.625 -1.666 1 98.19 86 LEU A C 1
ATOM 696 O O . LEU A 1 86 ? -8.938 -17.25 -2.502 1 98.19 86 LEU A O 1
ATOM 700 N N . ALA A 1 87 ? -7.105 -18.359 -2.023 1 98.56 87 ALA A N 1
ATOM 701 C CA . ALA A 1 87 ? -6.961 -18.875 -3.379 1 98.56 87 ALA A CA 1
ATOM 702 C C . ALA A 1 87 ? -8.219 -19.625 -3.816 1 98.56 87 ALA A C 1
ATOM 704 O O . ALA A 1 87 ? -8.711 -19.422 -4.93 1 98.56 87 ALA A O 1
ATOM 705 N N . ASP A 1 88 ? -8.711 -20.469 -2.949 1 98.44 88 ASP A N 1
ATOM 706 C CA . ASP A 1 88 ? -9.922 -21.234 -3.244 1 98.44 88 ASP A CA 1
ATOM 707 C C . ASP A 1 88 ? -11.117 -20.312 -3.434 1 98.44 88 ASP A C 1
ATOM 709 O O . ASP A 1 88 ? -11.93 -20.516 -4.344 1 98.44 88 ASP A O 1
ATOM 713 N N . ARG A 1 89 ? -11.219 -19.344 -2.561 1 98.06 89 ARG A N 1
ATOM 714 C CA . ARG A 1 89 ? -12.312 -18.391 -2.658 1 98.06 89 ARG A CA 1
ATOM 715 C C . ARG A 1 89 ? -12.281 -17.656 -4 1 98.06 89 ARG A C 1
ATOM 717 O O . ARG A 1 89 ? -13.328 -17.453 -4.621 1 98.06 89 ARG A O 1
ATOM 724 N N . LEU A 1 90 ? -11.102 -17.219 -4.414 1 98.5 90 LEU A N 1
ATOM 725 C CA . LEU A 1 90 ? -10.938 -16.531 -5.684 1 98.5 90 LEU A CA 1
ATOM 726 C C . LEU A 1 90 ? -11.32 -17.422 -6.852 1 98.5 90 LEU A C 1
ATOM 728 O O . LEU A 1 90 ? -11.977 -16.984 -7.797 1 98.5 90 LEU A O 1
ATOM 732 N N . ARG A 1 91 ? -10.93 -18.688 -6.812 1 98.06 91 ARG A N 1
ATOM 733 C CA . ARG A 1 91 ? -11.305 -19.656 -7.84 1 98.06 91 ARG A CA 1
ATOM 734 C C . ARG A 1 91 ? -12.812 -19.844 -7.887 1 98.06 91 ARG A C 1
ATOM 736 O O . ARG A 1 91 ? -13.414 -19.828 -8.961 1 98.06 91 ARG A O 1
ATOM 743 N N . ASP A 1 92 ? -13.43 -20 -6.754 1 97.69 92 ASP A N 1
ATOM 744 C CA . ASP A 1 92 ? -14.875 -20.203 -6.652 1 97.69 92 ASP A CA 1
ATOM 745 C C . ASP A 1 92 ? -15.641 -19.016 -7.219 1 97.69 92 ASP A C 1
ATOM 747 O O . ASP A 1 92 ? -16.734 -19.172 -7.781 1 97.69 92 ASP A O 1
ATOM 751 N N . ALA A 1 93 ? -15.023 -17.891 -6.973 1 97.62 93 ALA A N 1
ATOM 752 C CA . ALA A 1 93 ? -15.648 -16.672 -7.465 1 97.62 93 ALA A CA 1
ATOM 753 C C . ALA A 1 93 ? -15.32 -16.438 -8.938 1 97.62 93 ALA A C 1
ATOM 755 O O . ALA A 1 93 ? -15.703 -15.414 -9.516 1 97.62 93 ALA A O 1
ATOM 756 N N . GLU A 1 94 ? -14.523 -17.297 -9.539 1 97.62 94 GLU A N 1
ATOM 757 C CA . GLU A 1 94 ? -14.148 -17.281 -10.945 1 97.62 94 GLU A CA 1
ATOM 758 C C . GLU A 1 94 ? -13.336 -16.031 -11.281 1 97.62 94 GLU A C 1
ATOM 760 O O . GLU A 1 94 ? -13.492 -15.445 -12.359 1 97.62 94 GLU A O 1
ATOM 765 N N . VAL A 1 95 ? -12.57 -15.578 -10.312 1 97.94 95 VAL A N 1
ATOM 766 C CA . VAL A 1 95 ? -11.625 -14.5 -10.562 1 97.94 95 VAL A CA 1
ATOM 767 C C . VAL A 1 95 ? -10.422 -15.023 -11.336 1 97.94 95 VAL A C 1
ATOM 769 O O . VAL A 1 95 ? -9.844 -16.047 -10.977 1 97.94 95 VAL A O 1
ATOM 772 N N . GLU A 1 96 ? -10.125 -14.359 -12.445 1 97.62 96 GLU A N 1
ATOM 773 C CA . GLU A 1 96 ? -8.953 -14.75 -13.219 1 97.62 96 GLU A CA 1
ATOM 774 C C . GLU A 1 96 ? -7.66 -14.367 -12.5 1 97.62 96 GLU A C 1
ATOM 776 O O . GLU A 1 96 ? -7.52 -13.234 -12.039 1 97.62 96 GLU A O 1
ATOM 781 N N . PHE A 1 97 ? -6.738 -15.328 -12.422 1 98.31 97 PHE A N 1
ATOM 782 C CA . PHE A 1 97 ? -5.426 -15.039 -11.852 1 98.31 97 PHE A CA 1
ATOM 783 C C . PHE A 1 97 ? -4.5 -14.445 -12.906 1 98.31 97 PHE A C 1
ATOM 785 O O . PHE A 1 97 ? -4.371 -14.977 -14.008 1 98.31 97 PHE A O 1
ATOM 792 N N . LEU A 1 98 ? -3.898 -13.352 -12.617 1 96.75 98 LEU A N 1
ATOM 793 C CA . LEU A 1 98 ? -2.814 -12.828 -13.438 1 96.75 98 LEU A CA 1
ATOM 794 C C . LEU A 1 98 ? -1.589 -13.727 -13.367 1 96.75 98 LEU A C 1
ATOM 796 O O . LEU A 1 98 ? -0.917 -13.953 -14.375 1 96.75 98 LEU A O 1
ATOM 800 N N . ILE A 1 99 ? -1.279 -14.141 -12.164 1 97.31 99 ILE A N 1
ATOM 801 C CA . ILE A 1 99 ? -0.276 -15.156 -11.859 1 97.31 99 ILE A CA 1
ATOM 802 C C . ILE A 1 99 ? -0.866 -16.188 -10.906 1 97.31 99 ILE A C 1
ATOM 804 O O . ILE A 1 99 ? -1.235 -15.867 -9.781 1 97.31 99 ILE A O 1
ATOM 808 N N . GLU A 1 100 ? -0.957 -17.406 -11.336 1 98.19 100 GLU A N 1
ATOM 809 C CA . GLU A 1 100 ? -1.549 -18.484 -10.562 1 98.19 100 GLU A CA 1
ATOM 810 C C . GLU A 1 100 ? -0.765 -18.75 -9.281 1 98.19 100 GLU A C 1
ATOM 812 O O . GLU A 1 100 ? 0.444 -18.516 -9.227 1 98.19 100 GLU A O 1
ATOM 817 N N . PRO A 1 101 ? -1.512 -19.219 -8.234 1 98.44 101 PRO A N 1
ATOM 818 C CA . PRO A 1 101 ? -0.798 -19.594 -7.008 1 98.44 101 PRO A CA 1
ATOM 819 C C . PRO A 1 101 ? 0.37 -20.547 -7.27 1 98.44 101 PRO A C 1
ATOM 821 O O . PRO A 1 101 ? 0.198 -21.578 -7.922 1 98.44 101 PRO A O 1
ATOM 824 N N . HIS A 1 102 ? 1.522 -20.156 -6.809 1 98 102 HIS A N 1
ATOM 825 C CA . HIS A 1 102 ? 2.695 -21.016 -6.926 1 98 102 HIS A CA 1
ATOM 826 C C . HIS A 1 102 ? 3.779 -20.594 -5.934 1 98 102 HIS A C 1
ATOM 828 O O . HIS A 1 102 ? 3.639 -19.594 -5.234 1 98 102 HIS A O 1
ATOM 834 N N . THR A 1 103 ? 4.809 -21.406 -5.879 1 96.62 103 THR A N 1
ATOM 835 C CA . THR A 1 103 ? 5.957 -21.125 -5.027 1 96.62 103 THR A CA 1
ATOM 836 C C . THR A 1 103 ? 6.965 -20.234 -5.758 1 96.62 103 THR A C 1
ATOM 838 O O . THR A 1 103 ? 7.262 -20.469 -6.93 1 96.62 103 THR A O 1
ATOM 841 N N . ARG A 1 104 ? 7.449 -19.203 -5.148 1 94.88 104 ARG A N 1
ATOM 842 C CA . ARG A 1 104 ? 8.469 -18.297 -5.656 1 94.88 104 ARG A CA 1
ATOM 843 C C . ARG A 1 104 ? 9.742 -18.375 -4.816 1 94.88 104 ARG A C 1
ATOM 845 O O . ARG A 1 104 ? 9.68 -18.5 -3.594 1 94.88 104 ARG A O 1
ATOM 852 N N . PHE A 1 105 ? 10.922 -18.219 -5.48 1 92.69 105 PHE A N 1
ATOM 853 C CA . PHE A 1 105 ? 12.242 -18.297 -4.863 1 92.69 105 PHE A CA 1
ATOM 854 C C . PHE A 1 105 ? 12.445 -19.656 -4.195 1 92.69 105 PHE A C 1
ATOM 856 O O . PHE A 1 105 ? 12.891 -19.719 -3.049 1 92.69 105 PHE A O 1
ATOM 863 N N . GLU A 1 106 ? 11.961 -20.688 -4.828 1 92.62 106 GLU A N 1
ATOM 864 C CA . GLU A 1 106 ? 12.023 -22.047 -4.289 1 92.62 106 GLU A CA 1
ATOM 865 C C . GLU A 1 106 ? 13.453 -22.422 -3.9 1 92.62 106 GLU A C 1
ATOM 867 O O . GLU A 1 106 ? 14.375 -22.312 -4.715 1 92.62 106 GLU A O 1
ATOM 872 N N . GLY A 1 107 ? 13.625 -22.844 -2.682 1 91.94 107 GLY A N 1
ATOM 873 C CA . GLY A 1 107 ? 14.922 -23.297 -2.197 1 91.94 107 GLY A CA 1
ATOM 874 C C . GLY A 1 107 ? 15.875 -22.156 -1.886 1 91.94 107 GLY A C 1
ATOM 875 O O . GLY A 1 107 ? 17.031 -22.391 -1.532 1 91.94 107 GLY A O 1
ATOM 876 N N . LYS A 1 108 ? 15.5 -20.906 -2.041 1 91.25 108 LYS A N 1
ATOM 877 C CA . LYS A 1 108 ? 16.297 -19.703 -1.79 1 91.25 108 LYS A CA 1
ATOM 878 C C . LYS A 1 108 ? 15.727 -18.891 -0.636 1 91.25 108 LYS A C 1
ATOM 880 O O . LYS A 1 108 ? 14.578 -19.094 -0.239 1 91.25 108 LYS A O 1
ATOM 885 N N . PRO A 1 109 ? 16.562 -18.047 0.007 1 90.06 109 PRO A N 1
ATOM 886 C CA . PRO A 1 109 ? 16 -17.109 0.986 1 90.06 109 PRO A CA 1
ATOM 887 C C . PRO A 1 109 ? 14.805 -16.328 0.436 1 90.06 109 PRO A C 1
ATOM 889 O O . PRO A 1 109 ? 14.859 -15.836 -0.694 1 90.06 109 PRO A O 1
ATOM 892 N N . GLY A 1 110 ? 13.734 -16.312 1.243 1 90.75 110 GLY A N 1
ATOM 893 C CA . GLY A 1 110 ? 12.555 -15.57 0.831 1 90.75 110 GLY A CA 1
ATOM 894 C C . GLY A 1 110 ? 11.555 -16.406 0.069 1 90.75 110 GLY A C 1
ATOM 895 O O . GLY A 1 110 ? 10.641 -15.875 -0.562 1 90.75 110 GLY A O 1
ATOM 896 N N . GLU A 1 111 ? 11.828 -17.781 0.085 1 94.12 111 GLU A N 1
ATOM 897 C CA . GLU A 1 111 ? 10.844 -18.656 -0.525 1 94.12 111 GLU A CA 1
ATOM 898 C C . GLU A 1 111 ? 9.438 -18.359 -0.011 1 94.12 111 GLU A C 1
ATOM 900 O O . GLU A 1 111 ? 9.234 -18.188 1.192 1 94.12 111 GLU A O 1
ATOM 905 N N . GLN A 1 112 ? 8.484 -18.25 -0.964 1 96.5 112 GLN A N 1
ATOM 906 C CA . GLN A 1 112 ? 7.133 -17.812 -0.621 1 96.5 112 GLN A CA 1
ATOM 907 C C . GLN A 1 112 ? 6.109 -18.406 -1.587 1 96.5 112 GLN A C 1
ATOM 909 O O . GLN A 1 112 ? 6.457 -18.812 -2.695 1 96.5 112 GLN A O 1
ATOM 914 N N . ALA A 1 113 ? 4.91 -18.516 -1.124 1 97.81 113 ALA A N 1
ATOM 915 C CA . ALA A 1 113 ? 3.771 -18.688 -2.023 1 97.81 113 ALA A CA 1
ATOM 916 C C . ALA A 1 113 ? 3.232 -17.344 -2.484 1 97.81 113 ALA A C 1
ATOM 918 O O . ALA A 1 113 ? 3.162 -16.391 -1.7 1 97.81 113 ALA A O 1
ATOM 919 N N . THR A 1 114 ? 2.893 -17.219 -3.754 1 98.38 114 THR A N 1
ATOM 920 C CA . THR A 1 114 ? 2.391 -15.953 -4.27 1 98.38 114 THR A CA 1
ATOM 921 C C . THR A 1 114 ? 1.303 -16.188 -5.312 1 98.38 114 THR A C 1
ATOM 923 O O . THR A 1 114 ? 1.226 -17.266 -5.91 1 98.38 114 THR A O 1
ATOM 926 N N . MET A 1 115 ? 0.451 -15.25 -5.469 1 98.69 115 MET A N 1
ATOM 927 C CA . MET A 1 115 ? -0.556 -15.172 -6.527 1 98.69 115 MET A CA 1
ATOM 928 C C . MET A 1 115 ? -0.948 -13.727 -6.801 1 98.69 115 MET A C 1
ATOM 930 O O . MET A 1 115 ? -0.863 -12.875 -5.914 1 98.69 115 MET A O 1
ATOM 934 N N . PHE A 1 116 ? -1.331 -13.477 -8.047 1 98.5 116 PHE A N 1
ATOM 935 C CA . PHE A 1 116 ? -1.753 -12.141 -8.453 1 98.5 116 PHE A CA 1
ATOM 936 C C . PHE A 1 116 ? -3.135 -12.18 -9.094 1 98.5 116 PHE A C 1
ATOM 938 O O . PHE A 1 116 ? -3.428 -13.07 -9.898 1 98.5 116 PHE A O 1
ATOM 945 N N . VAL A 1 117 ? -3.959 -11.281 -8.758 1 98.38 117 VAL A N 1
ATOM 946 C CA . VAL A 1 117 ? -5.227 -11.016 -9.43 1 98.38 117 VAL A CA 1
ATOM 947 C C . VAL A 1 117 ? -5.367 -9.523 -9.703 1 98.38 117 VAL A C 1
ATOM 949 O O . VAL A 1 117 ? -4.496 -8.727 -9.328 1 98.38 117 VAL A O 1
ATOM 952 N N . GLN A 1 118 ? -6.402 -9.156 -10.391 1 97.62 118 GLN A N 1
ATOM 953 C CA . GLN A 1 118 ? -6.703 -7.746 -10.641 1 97.62 118 GLN A CA 1
ATOM 954 C C . GLN A 1 118 ? -8.094 -7.383 -10.133 1 97.62 118 GLN A C 1
ATOM 956 O O . GLN A 1 118 ? -9.031 -8.18 -10.227 1 97.62 118 GLN A O 1
ATOM 961 N N . ASP A 1 119 ? -8.211 -6.215 -9.539 1 97.88 119 ASP A N 1
ATOM 962 C CA . ASP A 1 119 ? -9.547 -5.715 -9.234 1 97.88 119 ASP A CA 1
ATOM 963 C C . ASP A 1 119 ? -10.258 -5.25 -10.508 1 97.88 119 ASP A C 1
ATOM 965 O O . ASP A 1 119 ? -9.672 -5.266 -11.594 1 97.88 119 ASP A O 1
ATOM 969 N N . PRO A 1 120 ? -11.492 -4.848 -10.484 1 97.38 120 PRO A N 1
ATOM 970 C CA . PRO A 1 120 ? -12.266 -4.504 -11.68 1 97.38 120 PRO A CA 1
ATOM 971 C C . PRO A 1 120 ? -11.688 -3.311 -12.438 1 97.38 120 PRO A C 1
ATOM 973 O O . PRO A 1 120 ? -12.023 -3.09 -13.602 1 97.38 120 PRO A O 1
ATOM 976 N N . SER A 1 121 ? -10.867 -2.488 -11.789 1 97.06 121 SER A N 1
ATOM 977 C CA . SER A 1 121 ? -10.273 -1.313 -12.43 1 97.06 121 SER A CA 1
ATOM 978 C C . SER A 1 121 ? -8.891 -1.624 -12.992 1 97.06 121 SER A C 1
ATOM 980 O O . SER A 1 121 ? -8.25 -0.756 -13.586 1 97.06 121 SER A O 1
ATOM 982 N N . GLY A 1 122 ? -8.375 -2.852 -12.789 1 96 122 GLY A N 1
ATOM 983 C CA . GLY A 1 122 ? -7.102 -3.248 -13.367 1 96 122 GLY A CA 1
ATOM 984 C C . GLY A 1 122 ? -5.945 -3.113 -12.391 1 96 122 GLY A C 1
ATOM 985 O O . GLY A 1 122 ? -4.789 -3.328 -12.766 1 96 122 GLY A O 1
ATOM 986 N N . ASN A 1 123 ? -6.18 -2.74 -11.141 1 97.19 123 ASN A N 1
ATOM 987 C CA . ASN A 1 123 ? -5.125 -2.748 -10.133 1 97.19 123 ASN A CA 1
ATOM 988 C C . ASN A 1 123 ? -4.691 -4.168 -9.781 1 97.19 123 ASN A C 1
ATOM 990 O O . ASN A 1 123 ? -5.531 -5.035 -9.531 1 97.19 123 ASN A O 1
ATOM 994 N N . ALA A 1 124 ? -3.406 -4.387 -9.789 1 97.88 124 ALA A N 1
ATOM 995 C CA . ALA A 1 124 ? -2.883 -5.719 -9.484 1 97.88 124 ALA A CA 1
ATOM 996 C C . ALA A 1 124 ? -2.74 -5.922 -7.977 1 97.88 124 ALA A C 1
ATOM 998 O O . ALA A 1 124 ? -2.24 -5.043 -7.27 1 97.88 124 ALA A O 1
ATOM 999 N N . LEU A 1 125 ? -3.252 -7.023 -7.484 1 98.56 125 LEU A N 1
ATOM 1000 C CA . LEU A 1 125 ? -3.105 -7.438 -6.09 1 98.56 125 LEU A CA 1
ATOM 1001 C C . LEU A 1 125 ? -2.221 -8.672 -5.98 1 98.56 125 LEU A C 1
ATOM 1003 O O . LEU A 1 125 ? -2.338 -9.602 -6.789 1 98.56 125 LEU A O 1
ATOM 1007 N N . GLU A 1 126 ? -1.392 -8.656 -4.984 1 98.75 126 GLU A N 1
ATOM 1008 C CA . GLU A 1 126 ? -0.554 -9.812 -4.68 1 98.75 126 GLU A CA 1
ATOM 1009 C C . GLU A 1 126 ? -0.805 -10.32 -3.264 1 98.75 126 GLU A C 1
ATOM 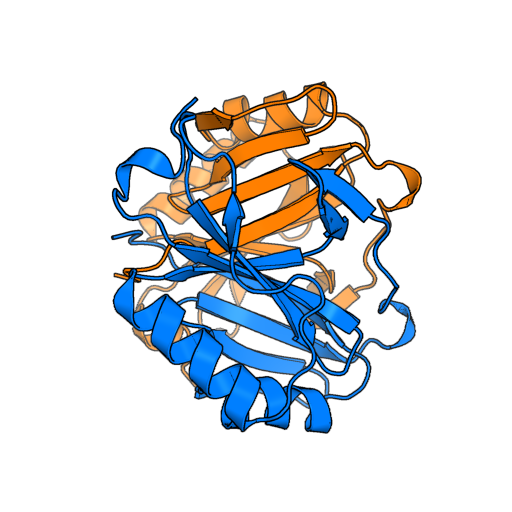1011 O O . GLU A 1 126 ? -0.732 -9.547 -2.303 1 98.75 126 GLU A O 1
ATOM 1016 N N . PHE A 1 127 ? -1.082 -11.57 -3.15 1 98.69 127 PHE A N 1
ATOM 1017 C CA . PHE A 1 127 ? -1.163 -12.211 -1.846 1 98.69 127 PHE A CA 1
ATOM 1018 C C . PHE A 1 127 ? -0.019 -13.203 -1.657 1 98.69 127 PHE A C 1
ATOM 1020 O O . PHE A 1 127 ? 0.191 -14.086 -2.492 1 98.69 127 PHE A O 1
ATOM 1027 N N . LYS A 1 128 ? 0.708 -12.992 -0.606 1 98.31 128 LYS A N 1
ATOM 1028 C CA . LYS A 1 128 ? 1.882 -13.805 -0.298 1 98.31 128 LYS A CA 1
ATOM 1029 C C . LYS A 1 128 ? 1.662 -14.633 0.963 1 98.31 128 LYS A C 1
ATOM 1031 O O . LYS A 1 128 ? 0.797 -14.312 1.78 1 98.31 128 LYS A O 1
ATOM 1036 N N . SER A 1 129 ? 2.443 -15.617 1.084 1 97.94 129 SER A N 1
ATOM 1037 C CA . SER A 1 129 ? 2.535 -16.375 2.324 1 97.94 129 SER A CA 1
ATOM 1038 C C . SER A 1 129 ? 3.908 -17.031 2.479 1 97.94 129 SER A C 1
ATOM 1040 O O . SER A 1 129 ? 4.551 -17.375 1.485 1 97.94 129 SER A O 1
ATOM 1042 N N . PHE A 1 130 ? 4.285 -17.141 3.66 1 95.94 130 PHE A N 1
ATOM 1043 C CA . PHE A 1 130 ? 5.559 -17.75 4.012 1 95.94 130 PHE A CA 1
ATOM 1044 C C . PHE A 1 130 ? 5.355 -18.875 5.023 1 95.94 130 PHE A C 1
ATOM 1046 O O . PHE A 1 130 ? 4.613 -18.719 5.996 1 95.94 130 PHE A O 1
ATOM 1053 N N . ARG A 1 131 ? 6.004 -19.969 4.797 1 92.94 131 ARG A N 1
ATOM 1054 C CA . ARG A 1 131 ? 5.965 -21.016 5.809 1 92.94 131 ARG A CA 1
ATOM 1055 C C . ARG A 1 131 ? 6.656 -20.578 7.09 1 92.94 131 ARG A C 1
ATOM 1057 O O . ARG A 1 131 ? 6.215 -20.906 8.188 1 92.94 131 ARG A O 1
ATOM 1064 N N . ASP A 1 132 ? 7.691 -19.828 6.914 1 91.19 132 ASP A N 1
ATOM 1065 C CA . ASP A 1 132 ? 8.445 -19.188 7.984 1 91.19 132 ASP A CA 1
ATOM 1066 C C . ASP A 1 132 ? 8.375 -17.672 7.871 1 91.19 132 ASP A C 1
ATOM 1068 O O . ASP A 1 132 ? 8.977 -17.078 6.977 1 91.19 132 ASP A O 1
ATOM 1072 N N . PRO A 1 133 ? 7.652 -17 8.797 1 88.25 133 PRO A N 1
ATOM 1073 C CA . PRO A 1 133 ? 7.457 -15.555 8.695 1 88.25 133 PRO A CA 1
ATOM 1074 C C . PRO A 1 133 ? 8.773 -14.789 8.641 1 88.25 133 PRO A C 1
ATOM 1076 O O . PRO A 1 133 ? 8.82 -13.664 8.125 1 88.25 133 PRO A O 1
ATOM 1079 N N . ASP A 1 134 ? 9.867 -15.312 9.156 1 87.81 134 ASP A N 1
ATOM 1080 C CA . ASP A 1 134 ? 11.156 -14.641 9.172 1 87.81 134 ASP A CA 1
ATOM 1081 C C . ASP A 1 134 ? 11.727 -14.516 7.762 1 87.81 134 ASP A C 1
ATOM 1083 O O . ASP A 1 134 ? 12.688 -13.773 7.539 1 87.81 134 ASP A O 1
ATOM 1087 N N . GLN A 1 135 ? 11.102 -15.148 6.84 1 90.56 135 GLN A N 1
ATOM 1088 C CA . GLN A 1 135 ? 11.578 -15.133 5.465 1 90.56 135 GLN A CA 1
ATOM 1089 C C . GLN A 1 135 ? 11.164 -13.852 4.746 1 90.56 135 GLN A C 1
ATOM 1091 O O . GLN A 1 135 ? 11.672 -13.547 3.666 1 90.56 135 GLN A O 1
ATOM 1096 N N . LEU A 1 136 ? 10.258 -13.078 5.258 1 92 136 LEU A N 1
ATOM 1097 C CA . LEU A 1 136 ? 9.695 -11.906 4.605 1 92 136 LEU A CA 1
ATOM 1098 C C . LEU A 1 136 ? 10.797 -10.938 4.18 1 92 136 LEU A C 1
ATOM 1100 O O . LEU A 1 136 ? 10.727 -10.344 3.1 1 92 136 LEU A O 1
ATOM 1104 N N . PHE A 1 137 ? 11.867 -10.766 5.012 1 91.19 137 PHE A N 1
ATOM 1105 C CA . PHE A 1 137 ? 12.945 -9.844 4.691 1 91.19 137 PHE A CA 1
ATOM 1106 C C . PHE A 1 137 ? 14.281 -10.578 4.598 1 91.19 137 PHE A C 1
ATOM 1108 O O . PHE A 1 137 ? 15.344 -9.961 4.73 1 91.19 137 PHE A O 1
ATOM 1115 N N . ALA A 1 138 ? 14.211 -11.922 4.484 1 89.38 138 ALA A N 1
ATOM 1116 C CA . ALA A 1 138 ? 15.43 -12.711 4.367 1 89.38 138 ALA A CA 1
ATOM 1117 C C . ALA A 1 138 ? 16.172 -12.391 3.068 1 89.38 138 ALA A C 1
ATOM 1119 O O . ALA A 1 138 ? 15.547 -12.188 2.025 1 89.38 138 ALA A O 1
ATOM 1120 N N . THR A 1 139 ? 17.484 -12.227 3.066 1 86.81 139 THR A N 1
ATOM 1121 C CA . THR A 1 139 ? 18.297 -11.945 1.885 1 86.81 139 THR A CA 1
ATOM 1122 C C . THR A 1 139 ? 19.297 -13.078 1.625 1 86.81 139 THR A C 1
ATOM 1124 O O . THR A 1 139 ? 19.688 -13.781 2.551 1 86.81 139 THR A O 1
ATOM 1127 N N . MET B 1 1 ? -3.443 -6.359 16.484 1 39.12 1 MET B N 1
ATOM 1128 C CA . MET B 1 1 ? -2.209 -6.16 15.742 1 39.12 1 MET B CA 1
ATOM 1129 C C . MET B 1 1 ? -2.262 -6.895 14.406 1 39.12 1 MET B C 1
ATOM 1131 O O . MET B 1 1 ? -2.797 -8 14.32 1 39.12 1 MET B O 1
ATOM 1135 N N . SER B 1 2 ? -2.398 -6.078 13.203 1 50.97 2 SER B N 1
ATOM 1136 C CA . SER B 1 2 ? -2.602 -6.906 12.023 1 50.97 2 SER B CA 1
ATOM 1137 C C . SER B 1 2 ? -1.528 -7.984 11.914 1 50.97 2 SER B C 1
ATOM 1139 O O . SER B 1 2 ? -0.341 -7.707 12.094 1 50.97 2 SER B O 1
ATOM 1141 N N . GLU B 1 3 ? -1.953 -9.18 11.984 1 69.56 3 GLU B N 1
ATOM 1142 C CA . GLU B 1 3 ? -1.092 -10.359 11.906 1 69.56 3 GLU B CA 1
ATOM 1143 C C . GLU B 1 3 ? -0.569 -10.555 10.484 1 69.56 3 GLU B C 1
ATOM 1145 O O . GLU B 1 3 ? 0.263 -11.438 10.242 1 69.56 3 GLU B O 1
ATOM 1150 N N . SER B 1 4 ? -0.949 -9.492 9.555 1 91.38 4 SER B N 1
ATOM 1151 C CA . SER B 1 4 ? -0.555 -9.711 8.172 1 91.38 4 SER B CA 1
ATOM 1152 C C . SER B 1 4 ? 0.185 -8.5 7.609 1 91.38 4 SER B C 1
ATOM 1154 O O . SER B 1 4 ? -0.432 -7.488 7.281 1 91.38 4 SER B O 1
ATOM 1156 N N . PRO B 1 5 ? 1.473 -8.57 7.465 1 96.44 5 PRO B N 1
ATOM 1157 C CA . PRO B 1 5 ? 2.174 -7.441 6.848 1 96.44 5 PRO B CA 1
ATOM 1158 C C . PRO B 1 5 ? 1.586 -7.047 5.496 1 96.44 5 PRO B C 1
ATOM 1160 O O . PRO B 1 5 ? 1.136 -7.914 4.738 1 96.44 5 PRO B O 1
ATOM 1163 N N . PHE B 1 6 ? 1.477 -5.75 5.242 1 98.12 6 PHE B N 1
ATOM 1164 C CA . PHE B 1 6 ? 1.077 -5.23 3.936 1 98.12 6 PHE B CA 1
ATOM 1165 C C . PHE B 1 6 ? 2.236 -5.301 2.949 1 98.12 6 PHE B C 1
ATOM 1167 O O . PHE B 1 6 ? 3.4 -5.332 3.352 1 98.12 6 PHE B O 1
ATOM 1174 N N . HIS B 1 7 ? 1.94 -5.406 1.66 1 98.12 7 HIS B N 1
ATOM 1175 C CA . HIS B 1 7 ? 2.92 -5.344 0.581 1 98.12 7 HIS B CA 1
ATOM 1176 C C . HIS B 1 7 ? 2.52 -4.312 -0.469 1 98.12 7 HIS B C 1
ATOM 1178 O O . HIS B 1 7 ? 1.365 -4.273 -0.897 1 98.12 7 HIS B O 1
ATOM 1184 N N . LEU B 1 8 ? 3.398 -3.484 -0.838 1 98.56 8 LEU B N 1
ATOM 1185 C CA . LEU B 1 8 ? 3.221 -2.51 -1.908 1 98.56 8 LEU B CA 1
ATOM 1186 C C . LEU B 1 8 ? 4.445 -2.469 -2.814 1 98.56 8 LEU B C 1
ATOM 1188 O O . LEU B 1 8 ? 5.582 -2.428 -2.332 1 98.56 8 LEU B O 1
ATOM 1192 N N . ALA B 1 9 ? 4.266 -2.574 -4.074 1 97.88 9 ALA B N 1
ATOM 1193 C CA . ALA B 1 9 ? 5.289 -2.277 -5.074 1 97.88 9 ALA B CA 1
ATOM 1194 C C . ALA B 1 9 ? 4.938 -1.019 -5.863 1 97.88 9 ALA B C 1
ATOM 1196 O O . ALA B 1 9 ? 3.783 -0.819 -6.242 1 97.88 9 ALA B O 1
ATOM 1197 N N . PHE B 1 10 ? 5.852 -0.109 -6.047 1 97.06 10 PHE B N 1
ATOM 1198 C CA . PHE B 1 10 ? 5.609 1.185 -6.672 1 97.06 10 PHE B CA 1
ATOM 1199 C C . PHE B 1 10 ? 6.824 1.635 -7.477 1 97.06 10 PHE B C 1
ATOM 1201 O O . PHE B 1 10 ? 7.945 1.206 -7.203 1 97.06 10 PHE B O 1
ATOM 1208 N N . PRO B 1 11 ? 6.59 2.42 -8.484 1 96.5 11 PRO B N 1
ATOM 1209 C CA . PRO B 1 11 ? 7.691 2.867 -9.344 1 96.5 11 PRO B CA 1
ATOM 1210 C C . PRO B 1 11 ? 8.492 4.012 -8.727 1 96.5 11 PRO B C 1
ATOM 1212 O O . PRO B 1 11 ? 7.934 4.852 -8.023 1 96.5 11 PRO B O 1
ATOM 1215 N N . VAL B 1 12 ? 9.75 4.023 -8.984 1 97.5 12 VAL B N 1
ATOM 1216 C CA . VAL B 1 12 ? 10.633 5.133 -8.633 1 97.5 12 VAL B CA 1
ATOM 1217 C C . VAL B 1 12 ? 11.531 5.473 -9.82 1 97.5 12 VAL B C 1
ATOM 1219 O O . VAL B 1 12 ? 11.641 4.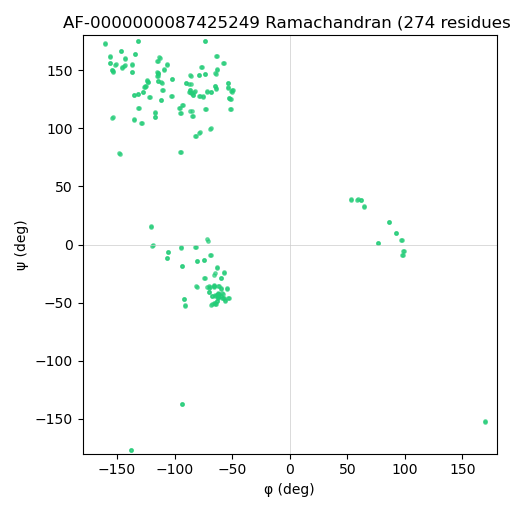691 -10.766 1 97.5 12 VAL B O 1
ATOM 1222 N N . SER B 1 13 ? 12.18 6.68 -9.812 1 97.25 13 SER B N 1
ATOM 1223 C CA . SER B 1 13 ? 13 7.133 -10.93 1 97.25 13 SER B CA 1
ATOM 1224 C C . SER B 1 13 ? 14.484 7.055 -10.594 1 97.25 13 SER B C 1
ATOM 1226 O O . SER B 1 13 ? 15.336 7.164 -11.477 1 97.25 13 SER B O 1
ATOM 1228 N N . ASP B 1 14 ? 14.797 6.836 -9.312 1 97.25 14 ASP B N 1
ATOM 1229 C CA . ASP B 1 14 ? 16.172 6.816 -8.836 1 97.25 14 ASP B CA 1
ATOM 1230 C C . ASP B 1 14 ? 16.312 5.953 -7.582 1 97.25 14 ASP B C 1
ATOM 1232 O O . ASP B 1 14 ? 15.859 6.348 -6.5 1 97.25 14 ASP B O 1
ATOM 1236 N N . LEU B 1 15 ? 16.969 4.777 -7.652 1 97.31 15 LEU B N 1
ATOM 1237 C CA . LEU B 1 15 ? 17.016 3.826 -6.547 1 97.31 15 LEU B CA 1
ATOM 1238 C C . LEU B 1 15 ? 17.906 4.352 -5.426 1 97.31 15 LEU B C 1
ATOM 1240 O O . LEU B 1 15 ? 17.609 4.133 -4.246 1 97.31 15 LEU B O 1
ATOM 1244 N N . GLU B 1 16 ? 19 5.031 -5.789 1 97.81 16 GLU B N 1
ATOM 1245 C CA . GLU B 1 16 ? 19.906 5.547 -4.77 1 97.81 16 GLU B CA 1
ATOM 1246 C C . GLU B 1 16 ? 19.234 6.617 -3.918 1 97.81 16 GLU B C 1
ATOM 1248 O O . GLU B 1 16 ? 19.328 6.59 -2.689 1 97.81 16 GLU B O 1
ATOM 1253 N N . ALA B 1 17 ? 18.641 7.578 -4.582 1 98.19 17 ALA B N 1
ATOM 1254 C CA . ALA B 1 17 ? 17.922 8.617 -3.855 1 98.19 17 ALA B CA 1
ATOM 1255 C C . ALA B 1 17 ? 16.797 8.016 -3.02 1 98.19 17 ALA B C 1
ATOM 1257 O O . ALA B 1 17 ? 16.516 8.477 -1.906 1 98.19 17 ALA B O 1
ATOM 1258 N N . THR B 1 18 ? 16.141 7 -3.574 1 98.44 18 THR B N 1
ATOM 1259 C CA . THR B 1 18 ? 15.062 6.305 -2.867 1 98.44 18 THR B CA 1
ATOM 1260 C C . THR B 1 18 ? 15.594 5.629 -1.607 1 98.44 18 THR B C 1
ATOM 1262 O O . THR B 1 18 ? 15.031 5.785 -0.524 1 98.44 18 THR B O 1
ATOM 1265 N N . ARG B 1 19 ? 16.641 4.926 -1.747 1 98.38 19 ARG B N 1
ATOM 1266 C CA . ARG B 1 19 ? 17.25 4.246 -0.611 1 98.38 19 ARG B CA 1
ATOM 1267 C C . ARG B 1 19 ? 17.625 5.242 0.481 1 98.38 19 ARG B C 1
ATOM 1269 O O . ARG B 1 19 ? 17.375 5 1.663 1 98.38 19 ARG B O 1
ATOM 1276 N N . ALA B 1 20 ? 18.25 6.332 0.102 1 98.31 20 ALA B N 1
ATOM 1277 C CA . ALA B 1 20 ? 18.656 7.352 1.063 1 98.31 20 ALA B CA 1
ATOM 1278 C C . ALA B 1 20 ? 17.453 7.883 1.843 1 98.31 20 ALA B C 1
ATOM 1280 O O . ALA B 1 20 ? 17.531 8.047 3.062 1 98.31 20 ALA B O 1
ATOM 1281 N N . PHE B 1 21 ? 16.391 8.109 1.158 1 98.62 21 PHE B N 1
ATOM 1282 C CA . PHE B 1 21 ? 15.195 8.656 1.793 1 98.62 21 PHE B CA 1
ATOM 1283 C C . PHE B 1 21 ? 14.586 7.641 2.76 1 98.62 21 PHE B C 1
ATOM 1285 O O . PHE B 1 21 ? 14.32 7.965 3.92 1 98.62 21 PHE B O 1
ATOM 1292 N N . PHE B 1 22 ? 14.344 6.418 2.359 1 98.75 22 PHE B N 1
ATOM 1293 C CA . PHE B 1 22 ? 13.633 5.43 3.156 1 98.75 22 PHE B CA 1
ATOM 1294 C C . PHE B 1 22 ? 14.508 4.906 4.285 1 98.75 22 PHE B C 1
ATOM 1296 O O . PHE B 1 22 ? 14.016 4.582 5.367 1 98.75 22 PHE B O 1
ATOM 1303 N N . VAL B 1 23 ? 15.836 4.883 4.109 1 98.38 23 VAL B N 1
ATOM 1304 C CA . VAL B 1 23 ? 16.734 4.355 5.137 1 98.38 23 VAL B CA 1
ATOM 1305 C C . VAL B 1 23 ? 17.172 5.484 6.07 1 98.38 23 VAL B C 1
ATOM 1307 O O . VAL B 1 23 ? 16.922 5.426 7.277 1 98.38 23 VAL B O 1
ATOM 1310 N N . ASP B 1 24 ? 17.672 6.566 5.512 1 97.88 24 ASP B N 1
ATOM 1311 C CA . ASP B 1 24 ? 18.312 7.59 6.336 1 97.88 24 ASP B CA 1
ATOM 1312 C C . ASP B 1 24 ? 17.281 8.516 6.965 1 97.88 24 ASP B C 1
ATOM 1314 O O . ASP B 1 24 ? 17.453 8.969 8.102 1 97.88 24 ASP B O 1
ATOM 1318 N N . VAL B 1 25 ? 16.25 8.789 6.246 1 97.75 25 VAL B N 1
ATOM 1319 C CA . VAL B 1 25 ? 15.258 9.734 6.746 1 97.75 25 VAL B CA 1
ATOM 1320 C C . VAL B 1 25 ? 14.164 8.984 7.508 1 97.75 25 VAL B C 1
ATOM 1322 O O . VAL B 1 25 ? 13.844 9.328 8.648 1 97.75 25 VAL B O 1
ATOM 1325 N N . LEU B 1 26 ? 13.633 7.875 6.926 1 98.06 26 LEU B N 1
ATOM 1326 C CA . LEU B 1 26 ? 12.484 7.215 7.527 1 98.06 26 LEU B CA 1
ATOM 1327 C C . LEU B 1 26 ? 12.93 6.086 8.453 1 98.06 26 LEU B C 1
ATOM 1329 O O . LEU B 1 26 ? 12.133 5.582 9.25 1 98.06 26 LEU B O 1
ATOM 1333 N N . GLY B 1 27 ? 14.172 5.609 8.312 1 97.19 27 GLY B N 1
ATOM 1334 C CA . GLY B 1 27 ? 14.711 4.613 9.227 1 97.19 27 GLY B CA 1
ATOM 1335 C C . GLY B 1 27 ? 14.359 3.191 8.828 1 97.19 27 GLY B C 1
ATOM 1336 O O . GLY B 1 27 ? 14.422 2.281 9.656 1 97.19 27 GLY B O 1
ATOM 1337 N N . CYS B 1 28 ? 13.992 2.957 7.617 1 97.75 28 CYS B N 1
ATOM 1338 C CA . CYS B 1 28 ? 13.633 1.617 7.168 1 97.75 28 CYS B CA 1
ATOM 1339 C C . CYS B 1 28 ? 14.875 0.741 7.023 1 97.75 28 CYS B C 1
ATOM 1341 O O . CYS B 1 28 ? 15.953 1.233 6.684 1 97.75 28 CYS B O 1
ATOM 1343 N N . ARG B 1 29 ? 14.695 -0.518 7.297 1 97.19 29 ARG B N 1
ATOM 1344 C CA . ARG B 1 29 ? 15.711 -1.517 6.965 1 97.19 29 ARG B CA 1
ATOM 1345 C C . ARG B 1 29 ? 15.531 -2.023 5.539 1 97.19 29 ARG B C 1
ATOM 1347 O O . ARG B 1 29 ? 14.406 -2.162 5.059 1 97.19 29 ARG B O 1
ATOM 1354 N N . VAL B 1 30 ? 16.656 -2.326 4.898 1 96.94 30 VAL B N 1
ATOM 1355 C CA . VAL B 1 30 ? 16.625 -2.854 3.539 1 96.94 30 VAL B CA 1
ATOM 1356 C C . VAL B 1 30 ? 16.484 -4.375 3.578 1 96.94 30 VAL B C 1
ATOM 1358 O O . VAL B 1 30 ? 17.156 -5.043 4.379 1 96.94 30 VAL B O 1
ATOM 1361 N N . GLY B 1 31 ? 15.586 -4.879 2.834 1 93.75 31 GLY B N 1
ATOM 1362 C CA . GLY B 1 31 ? 15.492 -6.312 2.605 1 93.75 31 GLY B CA 1
ATOM 1363 C C . GLY B 1 31 ? 16.219 -6.766 1.355 1 93.75 31 GLY B C 1
ATOM 1364 O O . GLY B 1 31 ? 17.375 -6.375 1.123 1 93.75 31 GLY B O 1
ATOM 1365 N N . ARG B 1 32 ? 15.578 -7.66 0.597 1 91.38 32 ARG B N 1
ATOM 1366 C CA . ARG B 1 32 ? 16.156 -8.125 -0.658 1 91.38 32 ARG B CA 1
ATOM 1367 C C . ARG B 1 32 ? 16.281 -6.98 -1.664 1 91.38 32 ARG B C 1
ATOM 1369 O O . ARG B 1 32 ? 15.438 -6.078 -1.683 1 91.38 32 ARG B O 1
ATOM 1376 N N . THR B 1 33 ? 17.281 -7.078 -2.418 1 92.5 33 THR B N 1
ATOM 1377 C CA . THR B 1 33 ? 17.516 -6.066 -3.443 1 92.5 33 THR B CA 1
ATOM 1378 C C . THR B 1 33 ? 17.938 -6.723 -4.762 1 92.5 33 THR B C 1
ATOM 1380 O O . THR B 1 33 ? 18.375 -7.871 -4.773 1 92.5 33 THR B O 1
ATOM 1383 N N . ASP B 1 34 ? 17.672 -6.031 -5.785 1 90.5 34 ASP B N 1
ATOM 1384 C CA . ASP B 1 34 ? 18.156 -6.352 -7.129 1 90.5 34 ASP B CA 1
ATOM 1385 C C . ASP B 1 34 ? 18.625 -5.098 -7.852 1 90.5 34 ASP B C 1
ATOM 1387 O O . ASP B 1 34 ? 18.703 -4.02 -7.262 1 90.5 34 ASP B O 1
ATOM 1391 N N . GLU B 1 35 ? 19.031 -5.273 -9.125 1 91.5 35 GLU B N 1
ATOM 1392 C CA . GLU B 1 35 ? 19.5 -4.137 -9.914 1 91.5 35 GLU B CA 1
ATOM 1393 C C . GLU B 1 35 ? 18.375 -3.135 -10.156 1 91.5 35 GLU B C 1
ATOM 1395 O O . GLU B 1 35 ? 18.625 -1.936 -10.297 1 91.5 35 GLU B O 1
ATOM 1400 N N . ARG B 1 36 ? 17.156 -3.66 -10.102 1 92.56 36 ARG B N 1
ATOM 1401 C CA . ARG B 1 36 ? 16.078 -2.787 -10.555 1 92.56 36 ARG B CA 1
ATOM 1402 C C . ARG B 1 36 ? 15.07 -2.527 -9.43 1 92.56 36 ARG B C 1
ATOM 1404 O O . ARG B 1 36 ? 14.109 -1.775 -9.609 1 92.56 36 ARG B O 1
ATOM 1411 N N . TRP B 1 37 ? 15.258 -3.107 -8.234 1 94.25 37 TRP B N 1
ATOM 1412 C CA . TRP B 1 37 ? 14.289 -2.861 -7.168 1 94.25 37 TRP B CA 1
ATOM 1413 C C . TRP B 1 37 ? 14.922 -3.082 -5.797 1 94.25 37 TRP B C 1
ATOM 1415 O O . TRP B 1 37 ? 15.945 -3.756 -5.68 1 94.25 37 TRP B O 1
ATOM 1425 N N . ILE B 1 38 ? 14.383 -2.477 -4.785 1 96.12 38 ILE B N 1
ATOM 1426 C CA . ILE B 1 38 ? 14.797 -2.568 -3.387 1 96.12 38 ILE B CA 1
ATOM 1427 C C . ILE B 1 38 ? 13.578 -2.83 -2.506 1 96.12 38 ILE B C 1
ATOM 1429 O O . ILE B 1 38 ? 12.562 -2.141 -2.619 1 96.12 38 ILE B O 1
ATOM 1433 N N . ASP B 1 39 ? 13.68 -3.822 -1.668 1 96.5 39 ASP B N 1
ATOM 1434 C CA . ASP B 1 39 ? 12.672 -4.047 -0.634 1 96.5 39 ASP B CA 1
ATOM 1435 C C . ASP B 1 39 ? 13.031 -3.303 0.651 1 96.5 39 ASP B C 1
ATOM 1437 O O . ASP B 1 39 ? 14.195 -3.273 1.055 1 96.5 39 ASP B O 1
ATOM 1441 N N . PHE B 1 40 ? 12.008 -2.713 1.258 1 97.94 40 PHE B N 1
ATOM 1442 C CA . PHE B 1 40 ? 12.188 -2.045 2.541 1 97.94 40 PHE B CA 1
ATOM 1443 C C . PHE B 1 40 ? 11.234 -2.617 3.586 1 97.94 40 PHE B C 1
ATOM 1445 O O . PHE B 1 40 ? 10.102 -2.979 3.268 1 97.94 40 PHE B O 1
ATOM 1452 N N . ASP B 1 41 ? 11.711 -2.756 4.773 1 97 41 ASP B N 1
ATOM 1453 C CA . ASP B 1 41 ? 10.828 -2.879 5.93 1 97 41 ASP B CA 1
ATOM 1454 C C . ASP B 1 41 ? 10.266 -1.519 6.344 1 97 41 ASP B C 1
ATOM 1456 O O . ASP B 1 41 ? 10.961 -0.73 6.992 1 97 41 ASP B O 1
ATOM 1460 N N . PHE B 1 42 ? 9.109 -1.177 5.93 1 97.81 42 PHE B N 1
ATOM 1461 C CA . PHE B 1 42 ? 8.414 0.078 6.18 1 97.81 42 PHE B CA 1
ATOM 1462 C C . PHE B 1 42 ? 7.465 -0.057 7.363 1 97.81 42 PHE B C 1
ATOM 1464 O O . PHE B 1 42 ? 6.258 -0.248 7.184 1 97.81 42 PHE B O 1
ATOM 1471 N N . PHE B 1 43 ? 8.023 0.018 8.609 1 96.31 43 PHE B N 1
ATOM 1472 C CA . PHE B 1 43 ? 7.277 -0.079 9.852 1 96.31 43 PHE B CA 1
ATOM 1473 C C . PHE B 1 43 ? 6.594 -1.437 9.969 1 96.31 43 PHE B C 1
ATOM 1475 O O . PHE B 1 43 ? 5.434 -1.52 10.375 1 96.31 43 PHE B O 1
ATOM 1482 N N . GLY B 1 44 ? 7.293 -2.5 9.516 1 94.69 44 GLY B N 1
ATOM 1483 C CA . GLY B 1 44 ? 6.781 -3.855 9.641 1 94.69 44 GLY B CA 1
ATOM 1484 C C . GLY B 1 44 ? 6.125 -4.363 8.367 1 94.69 44 GLY B C 1
ATOM 1485 O O . GLY B 1 44 ? 5.742 -5.531 8.289 1 94.69 44 GLY B O 1
ATOM 1486 N N . HIS B 1 45 ? 5.984 -3.51 7.344 1 97.5 45 HIS B N 1
ATOM 1487 C CA . HIS B 1 45 ? 5.379 -3.859 6.062 1 97.5 45 HIS B CA 1
ATOM 1488 C C . HIS B 1 45 ? 6.426 -3.922 4.957 1 97.5 45 HIS B C 1
ATOM 1490 O O . HIS B 1 45 ? 7.453 -3.24 5.027 1 97.5 45 HIS B O 1
ATOM 1496 N N . GLN B 1 46 ? 6.215 -4.719 3.971 1 97.44 46 GLN B N 1
ATOM 1497 C CA . GLN B 1 46 ? 7.152 -4.836 2.859 1 97.44 46 GLN B CA 1
ATOM 1498 C C . GLN B 1 46 ? 6.746 -3.934 1.698 1 97.44 46 GLN B C 1
ATOM 1500 O O . GLN B 1 46 ? 5.676 -4.113 1.108 1 97.44 46 GLN B O 1
ATOM 1505 N N . ILE B 1 47 ? 7.516 -2.961 1.419 1 98.38 47 ILE B N 1
ATOM 1506 C CA . ILE B 1 47 ? 7.316 -2.18 0.203 1 98.38 47 ILE B CA 1
ATOM 1507 C C . ILE B 1 47 ? 8.5 -2.375 -0.737 1 98.38 47 ILE B C 1
ATOM 1509 O O . ILE B 1 47 ? 9.641 -2.527 -0.286 1 98.38 47 ILE B O 1
ATOM 1513 N N . SER B 1 48 ? 8.234 -2.467 -2.01 1 97.75 48 SER B N 1
ATOM 1514 C CA . SER B 1 48 ? 9.234 -2.689 -3.049 1 97.75 48 SER B CA 1
ATOM 1515 C C . SER B 1 48 ? 9.297 -1.516 -4.02 1 97.75 48 SER B C 1
ATOM 1517 O O . SER B 1 48 ? 8.328 -1.245 -4.738 1 97.75 48 SER B O 1
ATOM 1519 N N . ALA B 1 49 ? 10.367 -0.804 -4.031 1 97.81 49 ALA B N 1
ATOM 1520 C CA . ALA B 1 49 ? 10.602 0.27 -4.992 1 97.81 49 ALA B CA 1
ATOM 1521 C C . ALA B 1 49 ? 11.195 -0.273 -6.289 1 97.81 49 ALA B C 1
ATOM 1523 O O . ALA B 1 49 ? 12.312 -0.801 -6.293 1 97.81 49 ALA B O 1
ATOM 1524 N N . HIS B 1 50 ? 10.469 -0.168 -7.367 1 96.38 50 HIS B N 1
ATOM 1525 C CA . HIS B 1 50 ? 10.914 -0.651 -8.672 1 96.38 50 HIS B CA 1
ATOM 1526 C C . HIS B 1 50 ? 11.367 0.5 -9.562 1 96.38 50 HIS B C 1
ATOM 1528 O O . HIS B 1 50 ? 10.625 1.455 -9.781 1 96.38 50 HIS B O 1
ATOM 1534 N N . LEU B 1 51 ? 12.57 0.403 -10.117 1 95.25 51 LEU B N 1
ATOM 1535 C CA . LEU B 1 51 ? 13.086 1.411 -11.031 1 95.25 51 LEU B CA 1
ATOM 1536 C C . LEU B 1 51 ? 12.32 1.392 -12.352 1 95.25 51 LEU B C 1
ATOM 1538 O O . LEU B 1 51 ? 12.547 0.519 -13.188 1 95.25 51 LEU B O 1
ATOM 1542 N N . ARG B 1 52 ? 11.398 2.328 -12.43 1 94.12 52 ARG B N 1
ATOM 1543 C CA . ARG B 1 52 ? 10.586 2.527 -13.625 1 94.12 52 ARG B CA 1
ATOM 1544 C C . ARG B 1 52 ? 10.234 4 -13.805 1 94.12 52 ARG B C 1
ATOM 1546 O O . ARG B 1 52 ? 9.078 4.395 -13.625 1 94.12 52 ARG B O 1
ATOM 1553 N N . PRO B 1 53 ? 11.18 4.773 -14.297 1 92.69 53 PRO B N 1
ATOM 1554 C CA . PRO B 1 53 ? 10.969 6.223 -14.375 1 92.69 53 PRO B CA 1
ATOM 1555 C C . PRO B 1 53 ? 9.766 6.602 -15.227 1 92.69 53 PRO B C 1
ATOM 1557 O O . PRO B 1 53 ? 9.102 7.609 -14.953 1 92.69 53 PRO B O 1
ATOM 1560 N N . GLU B 1 54 ? 9.398 5.82 -16.203 1 89.94 54 GLU B N 1
ATOM 1561 C CA . GLU B 1 54 ? 8.32 6.137 -17.141 1 89.94 54 GLU B CA 1
ATOM 1562 C C . GLU B 1 54 ? 6.957 5.977 -16.484 1 89.94 54 GLU B C 1
ATOM 1564 O O . GLU B 1 54 ? 5.949 6.465 -17 1 89.94 54 GLU B O 1
ATOM 1569 N N . GLU B 1 55 ? 6.922 5.336 -15.297 1 90.44 55 GLU B N 1
ATOM 1570 C CA . GLU B 1 55 ? 5.645 5.102 -14.625 1 90.44 55 GLU B CA 1
ATOM 1571 C C . GLU B 1 55 ? 5.469 6.031 -13.43 1 90.44 55 GLU B C 1
ATOM 1573 O O . GLU B 1 55 ? 4.441 5.984 -12.742 1 90.44 55 GLU B O 1
ATOM 1578 N N . VAL B 1 56 ? 6.551 6.711 -13.219 1 89.94 56 VAL B N 1
ATOM 1579 C CA . VAL B 1 56 ? 6.434 7.719 -12.164 1 89.94 56 VAL B CA 1
ATOM 1580 C C . VAL B 1 56 ? 5.598 8.891 -12.672 1 89.94 56 VAL B C 1
ATOM 1582 O O . VAL B 1 56 ? 5.848 9.422 -13.758 1 89.94 56 VAL B O 1
ATOM 1585 N N . SER B 1 57 ? 4.52 9.125 -12.109 1 79.38 57 SER B N 1
ATOM 1586 C CA . SER B 1 57 ? 3.672 10.234 -12.539 1 79.38 57 SER B CA 1
ATOM 1587 C C . SER B 1 57 ? 3.115 11 -11.336 1 79.38 57 SER B C 1
ATOM 1589 O O . SER B 1 57 ? 2.939 10.43 -10.258 1 79.38 57 SER B O 1
ATOM 1591 N N . ALA B 1 58 ? 2.977 12.25 -11.68 1 75.5 58 ALA B N 1
ATOM 1592 C CA . ALA B 1 58 ? 2.334 13.062 -10.648 1 75.5 58 ALA B CA 1
ATOM 1593 C C . ALA B 1 58 ? 0.902 12.594 -10.406 1 75.5 58 ALA B C 1
ATOM 1595 O O . ALA B 1 58 ? 0.188 12.234 -11.344 1 75.5 58 ALA B O 1
ATOM 1596 N N . SER B 1 59 ? 0.641 12.5 -9.203 1 82.31 59 SER B N 1
ATOM 1597 C CA . SER B 1 59 ? -0.717 12.109 -8.836 1 82.31 59 SER B CA 1
ATOM 1598 C C . SER B 1 59 ? -1.659 13.305 -8.844 1 82.31 59 SER B C 1
ATOM 1600 O O . SER B 1 59 ? -1.298 14.391 -8.391 1 82.31 59 SER B O 1
ATOM 1602 N N . ARG B 1 60 ? -2.824 13.203 -9.484 1 86.25 60 ARG B N 1
ATOM 1603 C CA . ARG B 1 60 ? -3.871 14.203 -9.305 1 86.25 60 ARG B CA 1
ATOM 1604 C C . ARG B 1 60 ? -4.359 14.242 -7.863 1 86.25 60 ARG B C 1
ATOM 1606 O O . ARG B 1 60 ? -4.059 13.344 -7.078 1 86.25 60 ARG B O 1
ATOM 1613 N N . THR B 1 61 ? -4.988 15.281 -7.539 1 88.19 61 THR B N 1
ATOM 1614 C CA . THR B 1 61 ? -5.418 15.414 -6.152 1 88.19 61 THR B CA 1
ATOM 1615 C C . THR B 1 61 ? -6.941 15.398 -6.055 1 88.19 61 THR B C 1
ATOM 1617 O O . THR B 1 61 ? -7.637 15.711 -7.023 1 88.19 61 THR B O 1
ATOM 1620 N N . ASN B 1 62 ? -7.441 14.883 -5.008 1 84.62 62 ASN B N 1
ATOM 1621 C CA . ASN B 1 62 ? -8.828 15.016 -4.578 1 84.62 62 ASN B CA 1
ATOM 1622 C C . ASN B 1 62 ? -8.938 15.781 -3.262 1 84.62 62 ASN B C 1
ATOM 1624 O O . ASN B 1 62 ? -8.047 15.703 -2.416 1 84.62 62 ASN B O 1
ATOM 1628 N N . GLU B 1 63 ? -9.977 16.438 -3.164 1 85.31 63 GLU B N 1
ATOM 1629 C CA . GLU B 1 63 ? -10.195 17.172 -1.927 1 85.31 63 GLU B CA 1
ATOM 1630 C C . GLU B 1 63 ? -10.68 16.25 -0.811 1 85.31 63 GLU B C 1
ATOM 1632 O O . GLU B 1 63 ? -11.641 15.5 -0.992 1 85.31 63 GLU B O 1
ATOM 1637 N N . VAL B 1 64 ? -10.047 16.266 0.341 1 85.56 64 VAL B N 1
ATOM 1638 C CA . VAL B 1 64 ? -10.438 15.539 1.543 1 85.56 64 VAL B CA 1
ATOM 1639 C C . VAL B 1 64 ? -10.328 16.453 2.762 1 85.56 64 VAL B C 1
ATOM 1641 O O . VAL B 1 64 ? -9.227 16.797 3.191 1 85.56 64 VAL B O 1
ATOM 1644 N N . ASP B 1 65 ? -11.438 16.844 3.252 1 89.06 65 ASP B N 1
ATOM 1645 C CA . ASP B 1 65 ? -11.5 17.688 4.438 1 89.06 65 ASP B CA 1
ATOM 1646 C C . ASP B 1 65 ? -10.641 18.938 4.27 1 89.06 65 ASP B C 1
ATOM 1648 O O . ASP B 1 65 ? -9.828 19.266 5.141 1 89.06 65 ASP B O 1
ATOM 1652 N N . GLY B 1 66 ? -10.609 19.516 3.143 1 88.5 66 GLY B N 1
ATOM 1653 C CA . GLY B 1 66 ? -9.961 20.797 2.912 1 88.5 66 GLY B CA 1
ATOM 1654 C C . GLY B 1 66 ? -8.57 20.672 2.322 1 88.5 66 GLY B C 1
ATOM 1655 O O . GLY B 1 66 ? -7.957 21.672 1.935 1 88.5 66 GLY B O 1
ATOM 1656 N N . ASP B 1 67 ? -8.023 19.484 2.246 1 91.81 67 ASP B N 1
ATOM 1657 C CA . ASP B 1 67 ? -6.691 19.266 1.697 1 91.81 67 ASP B CA 1
ATOM 1658 C C . ASP B 1 67 ? -6.77 18.719 0.275 1 91.81 67 ASP B C 1
ATOM 1660 O O . ASP B 1 67 ? -7.66 17.922 -0.042 1 91.81 67 ASP B O 1
ATOM 1664 N N . ALA B 1 68 ? -5.898 19.141 -0.523 1 91.5 68 ALA B N 1
ATOM 1665 C CA . ALA B 1 68 ? -5.707 18.516 -1.83 1 91.5 68 ALA B CA 1
ATOM 1666 C C . ALA B 1 68 ? -4.844 17.266 -1.72 1 91.5 68 ALA B C 1
ATOM 1668 O O . ALA B 1 68 ? -3.615 17.344 -1.803 1 91.5 68 ALA B O 1
ATOM 1669 N N . VAL B 1 69 ? -5.453 16.156 -1.587 1 90.56 69 VAL B N 1
ATOM 1670 C CA . VAL B 1 69 ? -4.77 14.906 -1.287 1 90.56 69 VAL B CA 1
ATOM 1671 C C . VAL B 1 69 ? -4.445 14.164 -2.586 1 90.56 69 VAL B C 1
ATOM 1673 O O . VAL B 1 69 ? -5.336 13.914 -3.402 1 90.56 69 VAL B O 1
ATOM 1676 N N . PRO B 1 70 ? -3.17 13.914 -2.828 1 93.19 70 PRO B N 1
ATOM 1677 C CA . PRO B 1 70 ? -2.855 13.078 -3.984 1 93.19 70 PRO B CA 1
ATOM 1678 C C . PRO B 1 70 ? -3.609 11.75 -3.967 1 93.19 70 PRO B C 1
ATOM 1680 O O . PRO B 1 70 ? -3.641 11.062 -2.941 1 93.19 70 PRO B O 1
ATOM 1683 N N . VAL B 1 71 ? -4.117 11.391 -5.023 1 92.94 71 VAL B N 1
ATOM 1684 C CA . VAL B 1 71 ? -4.93 10.18 -5.098 1 92.94 71 VAL B CA 1
ATOM 1685 C C . VAL B 1 71 ? -4.066 8.953 -4.797 1 92.94 71 VAL B C 1
ATOM 1687 O O . VAL B 1 71 ? -4.402 8.148 -3.928 1 92.94 71 VAL B O 1
ATOM 1690 N N . ARG B 1 72 ? -2.959 8.914 -5.516 1 95.44 72 ARG B N 1
ATOM 1691 C CA . ARG B 1 72 ? -2.039 7.828 -5.211 1 95.44 72 ARG B CA 1
ATOM 1692 C C . ARG B 1 72 ? -1.126 8.188 -4.047 1 95.44 72 ARG B C 1
ATOM 1694 O O . ARG B 1 72 ? -0.311 9.109 -4.152 1 95.44 72 ARG B O 1
ATOM 1701 N N . HIS B 1 73 ? -1.344 7.547 -2.975 1 97.88 73 HIS B N 1
ATOM 1702 C CA . HIS B 1 73 ? -0.436 7.711 -1.845 1 97.88 73 HIS B CA 1
ATOM 1703 C C . HIS B 1 73 ? -0.478 6.496 -0.922 1 97.88 73 HIS B C 1
ATOM 1705 O O . HIS B 1 73 ? -1.39 5.672 -1.016 1 97.88 73 HIS B O 1
ATOM 1711 N N . PHE B 1 74 ? 0.553 6.391 -0.104 1 98.62 74 PHE B N 1
ATOM 1712 C CA . PHE B 1 74 ? 0.608 5.285 0.845 1 98.62 74 PHE B CA 1
ATOM 1713 C C . PHE B 1 74 ? 1.294 5.715 2.137 1 98.62 74 PHE B C 1
ATOM 1715 O O . PHE B 1 74 ? 1.894 6.789 2.199 1 98.62 74 PHE B O 1
ATOM 1722 N N . GLY B 1 75 ? 1.154 4.906 3.111 1 98.56 75 GLY B N 1
ATOM 1723 C CA . GLY B 1 75 ? 1.808 5.152 4.387 1 98.56 75 GLY B CA 1
ATOM 1724 C C . GLY B 1 75 ? 1.333 4.227 5.488 1 98.56 75 GLY B C 1
ATOM 1725 O O . GLY B 1 75 ? 1.048 3.053 5.242 1 98.56 75 GLY B O 1
ATOM 1726 N N . VAL B 1 76 ? 1.411 4.715 6.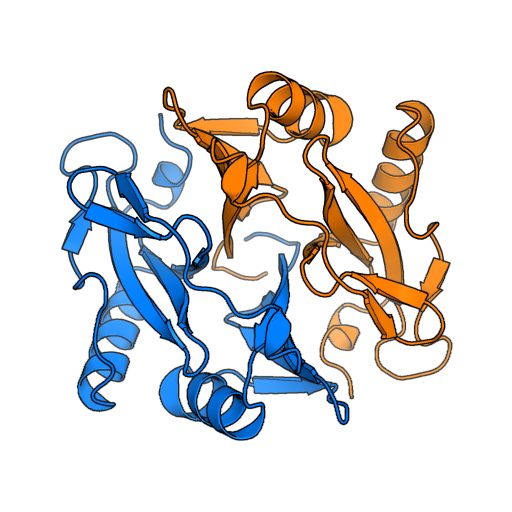75 1 98.19 76 VAL B N 1
ATOM 1727 C CA . VAL B 1 76 ? 1.066 3.873 7.891 1 98.19 76 VAL B CA 1
ATOM 1728 C C . VAL B 1 76 ? 0.358 4.707 8.953 1 98.19 76 VAL B C 1
ATOM 1730 O O . VAL B 1 76 ? 0.438 5.938 8.945 1 98.19 76 VAL B O 1
ATOM 1733 N N . VAL B 1 77 ? -0.309 4.023 9.766 1 97.75 77 VAL B N 1
ATOM 1734 C CA . VAL B 1 77 ? -0.884 4.59 10.984 1 97.75 77 VAL B CA 1
ATOM 1735 C C . VAL B 1 77 ? 0.049 4.332 12.164 1 97.75 77 VAL B C 1
ATOM 1737 O O . VAL B 1 77 ? 0.314 3.18 12.516 1 97.75 77 VAL B O 1
ATOM 1740 N N . LEU B 1 78 ? 0.538 5.371 12.742 1 97.25 78 LEU B N 1
ATOM 1741 C CA . LEU B 1 78 ? 1.494 5.262 13.844 1 97.25 78 LEU B CA 1
ATOM 1742 C C . LEU B 1 78 ? 0.838 5.609 15.172 1 97.25 78 LEU B C 1
ATOM 1744 O O . LEU B 1 78 ? -0.171 6.316 15.203 1 97.25 78 LEU B O 1
ATOM 1748 N N . ALA B 1 79 ? 1.435 5.051 16.219 1 96 79 ALA B N 1
ATOM 1749 C CA . ALA B 1 79 ? 1.042 5.523 17.531 1 96 79 ALA B CA 1
ATOM 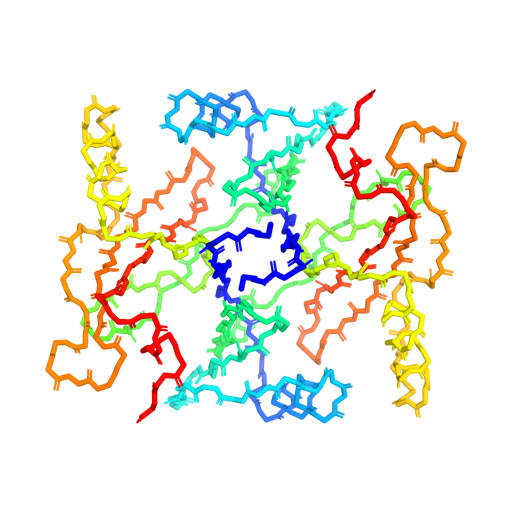1750 C C . ALA B 1 79 ? 1.265 7.023 17.672 1 96 79 ALA B C 1
ATOM 1752 O O . ALA B 1 79 ? 2.135 7.594 17.016 1 96 79 ALA B O 1
ATOM 1753 N N . TRP B 1 80 ? 0.562 7.664 18.562 1 96.12 80 TRP B N 1
ATOM 1754 C CA . TRP B 1 80 ? 0.512 9.117 18.703 1 96.12 80 TRP B CA 1
ATOM 1755 C C . TRP B 1 80 ? 1.91 9.695 18.891 1 96.12 80 TRP B C 1
ATOM 1757 O O . TRP B 1 80 ? 2.322 10.602 18.156 1 96.12 80 TRP B O 1
ATOM 1767 N N . GLU B 1 81 ? 2.682 9.125 19.797 1 96.81 81 GLU B N 1
ATOM 1768 C CA . GLU B 1 81 ? 4.012 9.648 20.094 1 96.81 81 GLU B CA 1
ATOM 1769 C C . GLU B 1 81 ? 4.973 9.406 18.922 1 96.81 81 GLU B C 1
ATOM 1771 O O . GLU B 1 81 ? 5.785 10.273 18.594 1 96.81 81 GLU B O 1
ATOM 1776 N N . LYS B 1 82 ? 4.879 8.219 18.312 1 96.81 82 LYS B N 1
ATOM 1777 C CA . LYS B 1 82 ? 5.758 7.875 17.203 1 96.81 82 LYS B CA 1
ATOM 1778 C C . LYS B 1 82 ? 5.484 8.766 15.984 1 96.81 82 LYS B C 1
ATOM 1780 O O . LYS B 1 82 ? 6.402 9.094 15.234 1 96.81 82 LYS B O 1
ATOM 1785 N N . TRP B 1 83 ? 4.227 9.086 15.852 1 97.88 83 TRP B N 1
ATOM 1786 C CA . TRP B 1 83 ? 3.844 9.984 14.773 1 97.88 83 TRP B CA 1
ATOM 1787 C C . TRP B 1 83 ? 4.5 11.352 14.945 1 97.88 83 TRP B C 1
ATOM 1789 O O . TRP B 1 83 ? 5.055 11.906 13.992 1 97.88 83 TRP B O 1
ATOM 1799 N N . HIS B 1 84 ? 4.504 11.914 16.125 1 98.06 84 HIS B N 1
ATOM 1800 C CA . HIS B 1 84 ? 5.098 13.219 16.391 1 98.06 84 HIS B CA 1
ATOM 1801 C C . HIS B 1 84 ? 6.617 13.164 16.281 1 98.06 84 HIS B C 1
ATOM 1803 O O . HIS B 1 84 ? 7.246 14.102 15.789 1 98.06 84 HIS B O 1
ATOM 1809 N N . GLU B 1 85 ? 7.172 12.055 16.719 1 98.25 85 GLU B N 1
ATOM 1810 C CA . GLU B 1 85 ? 8.609 11.852 16.562 1 98.25 85 GLU B CA 1
ATOM 1811 C C . GLU B 1 85 ? 9.008 11.852 15.086 1 98.25 85 GLU B C 1
ATOM 1813 O O . GLU B 1 85 ? 10.039 12.414 14.719 1 98.25 85 GLU B O 1
ATOM 1818 N N . LEU B 1 86 ? 8.172 11.172 14.305 1 98.19 86 LEU B N 1
ATOM 1819 C CA . LEU B 1 86 ? 8.461 11.141 12.875 1 98.19 86 LEU B CA 1
ATOM 1820 C C . LEU B 1 86 ? 8.352 12.539 12.266 1 98.19 86 LEU B C 1
ATOM 1822 O O . LEU B 1 86 ? 9.172 12.922 11.43 1 98.19 86 LEU B O 1
ATOM 1826 N N . ALA B 1 87 ? 7.348 13.289 12.602 1 98.56 87 ALA B N 1
ATOM 1827 C CA . ALA B 1 87 ? 7.207 14.656 12.117 1 98.56 87 ALA B CA 1
ATOM 1828 C C . ALA B 1 87 ? 8.461 15.477 12.406 1 98.56 87 ALA B C 1
ATOM 1830 O O . ALA B 1 87 ? 8.961 16.188 11.539 1 98.56 87 ALA B O 1
ATOM 1831 N N . ASP B 1 88 ? 8.953 15.359 13.609 1 98.44 88 ASP B N 1
ATOM 1832 C CA . ASP B 1 88 ? 10.164 16.078 14 1 98.44 88 ASP B CA 1
ATOM 1833 C C . ASP B 1 88 ? 11.367 15.625 13.172 1 98.44 88 ASP B C 1
ATOM 1835 O O . ASP B 1 88 ? 12.172 16.453 12.734 1 98.44 88 ASP B O 1
ATOM 1839 N N . ARG B 1 89 ? 11.461 14.336 12.992 1 98.06 89 ARG B N 1
ATOM 1840 C CA . ARG B 1 89 ? 12.547 13.781 12.195 1 98.06 89 ARG B CA 1
ATOM 1841 C C . ARG B 1 89 ? 12.523 14.336 10.773 1 98.06 89 ARG B C 1
ATOM 1843 O O . ARG B 1 89 ? 13.562 14.672 10.211 1 98.06 89 ARG B O 1
ATOM 1850 N N . LEU B 1 90 ? 11.344 14.367 10.172 1 98.56 90 LEU B N 1
ATOM 1851 C CA . LEU B 1 90 ? 11.18 14.883 8.82 1 98.56 90 LEU B CA 1
ATOM 1852 C C . LEU B 1 90 ? 11.57 16.359 8.75 1 98.56 90 LEU B C 1
ATOM 1854 O O . LEU B 1 90 ? 12.219 16.781 7.797 1 98.56 90 LEU B O 1
ATOM 1858 N N . ARG B 1 91 ? 11.172 17.141 9.734 1 98.06 91 ARG B N 1
ATOM 1859 C CA . ARG B 1 91 ? 11.547 18.547 9.805 1 98.06 91 ARG B CA 1
ATOM 1860 C C . ARG B 1 91 ? 13.062 18.703 9.922 1 98.06 91 ARG B C 1
ATOM 1862 O O . ARG B 1 91 ? 13.664 19.516 9.211 1 98.06 91 ARG B O 1
ATOM 1869 N N . ASP B 1 92 ? 13.664 17.938 10.766 1 97.69 92 ASP B N 1
ATOM 1870 C CA . ASP B 1 92 ? 15.109 18 10.992 1 97.69 92 ASP B CA 1
ATOM 1871 C C . ASP B 1 92 ? 15.875 17.656 9.719 1 97.69 92 ASP B C 1
ATOM 1873 O O . ASP B 1 92 ? 16.969 18.188 9.477 1 97.69 92 ASP B O 1
ATOM 1877 N N . ALA B 1 93 ? 15.266 16.734 9.031 1 97.62 93 ALA B N 1
ATOM 1878 C CA . ALA B 1 93 ? 15.891 16.312 7.773 1 97.62 93 ALA B CA 1
ATOM 1879 C C . ALA B 1 93 ? 15.562 17.297 6.645 1 97.62 93 ALA B C 1
ATOM 1881 O O . ALA B 1 93 ? 15.945 17.062 5.496 1 97.62 93 ALA B O 1
ATOM 1882 N N . GLU B 1 94 ? 14.766 18.312 6.922 1 97.62 94 GLU B N 1
ATOM 1883 C CA . GLU B 1 94 ? 14.391 19.375 5.988 1 97.62 94 GLU B CA 1
ATOM 1884 C C . GLU B 1 94 ? 13.578 18.812 4.824 1 97.62 94 GLU B C 1
ATOM 1886 O O . GLU B 1 94 ? 13.734 19.25 3.684 1 97.62 94 GLU B O 1
ATOM 1891 N N . VAL B 1 95 ? 12.812 17.797 5.113 1 97.94 95 VAL B N 1
ATOM 1892 C CA . VAL B 1 95 ? 11.867 17.281 4.129 1 97.94 95 VAL B CA 1
ATOM 1893 C C . VAL B 1 95 ? 10.664 18.219 4.027 1 97.94 95 VAL B C 1
ATOM 1895 O O . VAL B 1 95 ? 10.078 18.594 5.043 1 97.94 95 VAL B O 1
ATOM 1898 N N . GLU B 1 96 ? 10.359 18.625 2.801 1 97.62 96 GLU B N 1
ATOM 1899 C CA . GLU B 1 96 ? 9.188 19.469 2.596 1 97.62 96 GLU B CA 1
ATOM 1900 C C . GLU B 1 96 ? 7.895 18.688 2.771 1 97.62 96 GLU B C 1
ATOM 1902 O O . GLU B 1 96 ? 7.754 17.594 2.215 1 97.62 96 GLU B O 1
ATOM 1907 N N . PHE B 1 97 ? 6.977 19.25 3.557 1 98.31 97 PHE B N 1
ATOM 1908 C CA . PHE B 1 97 ? 5.664 18.625 3.709 1 98.31 97 PHE B CA 1
ATOM 1909 C C . PHE B 1 97 ? 4.738 19.047 2.57 1 98.31 97 PHE B C 1
ATOM 1911 O O . PHE B 1 97 ? 4.605 20.234 2.268 1 98.31 97 PHE B O 1
ATOM 1918 N N . LEU B 1 98 ? 4.145 18.125 1.933 1 96.75 98 LEU B N 1
ATOM 1919 C CA . LEU B 1 98 ? 3.064 18.406 0.998 1 96.75 98 LEU B CA 1
ATOM 1920 C C . LEU B 1 98 ? 1.837 18.938 1.732 1 96.75 98 LEU B C 1
ATOM 1922 O O . LEU B 1 98 ? 1.164 19.844 1.249 1 96.75 98 LEU B O 1
ATOM 1926 N N . ILE B 1 99 ? 1.537 18.297 2.82 1 97.31 99 ILE B N 1
ATOM 1927 C CA . ILE B 1 99 ? 0.532 18.719 3.791 1 97.31 99 ILE B CA 1
ATOM 1928 C C . ILE B 1 99 ? 1.119 18.656 5.199 1 97.31 99 ILE B C 1
ATOM 1930 O O . ILE B 1 99 ? 1.486 17.594 5.684 1 97.31 99 ILE B O 1
ATOM 1934 N N . GLU B 1 100 ? 1.204 19.766 5.84 1 98.19 100 GLU B N 1
ATOM 1935 C CA . GLU B 1 100 ? 1.797 19.875 7.168 1 98.19 100 GLU B CA 1
ATOM 1936 C C . GLU B 1 100 ? 1.012 19.062 8.195 1 98.19 100 GLU B C 1
ATOM 1938 O O . GLU B 1 100 ? -0.197 18.875 8.055 1 98.19 100 GLU B O 1
ATOM 1943 N N . PRO B 1 101 ? 1.758 18.578 9.25 1 98.44 101 PRO B N 1
ATOM 1944 C CA . PRO B 1 101 ? 1.046 17.891 10.32 1 98.44 101 PRO B CA 1
ATOM 1945 C C . PRO B 1 101 ? -0.121 18.703 10.875 1 98.44 101 PRO B C 1
ATOM 1947 O O . PRO B 1 101 ? 0.052 19.859 11.242 1 98.44 101 PRO B O 1
ATOM 1950 N N . HIS B 1 102 ? -1.28 18.078 10.859 1 98 102 HIS B N 1
ATOM 1951 C CA . HIS B 1 102 ? -2.451 18.734 11.438 1 98 102 HIS B CA 1
ATOM 1952 C C . HIS B 1 102 ? -3.539 17.719 11.766 1 98 102 HIS B C 1
ATOM 1954 O O . HIS B 1 102 ? -3.402 16.531 11.445 1 98 102 HIS B O 1
ATOM 1960 N N . THR B 1 103 ? -4.562 18.203 12.422 1 96.56 103 THR B N 1
ATOM 1961 C CA . THR B 1 103 ? -5.711 17.359 12.75 1 96.56 103 THR B CA 1
ATOM 1962 C C . THR B 1 103 ? -6.715 17.344 11.602 1 96.56 103 THR B C 1
ATOM 1964 O O . THR B 1 103 ? -7.004 18.391 11.008 1 96.56 103 THR B O 1
ATOM 1967 N N . ARG B 1 104 ? -7.195 16.203 11.203 1 94.81 104 ARG B N 1
ATOM 1968 C CA . ARG B 1 104 ? -8.219 16.016 10.18 1 94.81 104 ARG B CA 1
ATOM 1969 C C . ARG B 1 104 ? -9.492 15.422 10.781 1 94.81 104 ARG B C 1
ATOM 1971 O O . ARG B 1 104 ? -9.43 14.578 11.68 1 94.81 104 ARG B O 1
ATOM 1978 N N . PHE B 1 105 ? -10.672 15.844 10.242 1 92.62 105 PHE B N 1
ATOM 1979 C CA . PHE B 1 105 ? -11.992 15.43 10.695 1 92.62 105 PHE B CA 1
ATOM 1980 C C . PHE B 1 105 ? -12.203 15.797 12.156 1 92.62 105 PHE B C 1
ATOM 1982 O O . PHE B 1 105 ? -12.648 14.969 12.953 1 92.62 105 PHE B O 1
ATOM 1989 N N . GLU B 1 106 ? -11.719 16.953 12.539 1 92.56 106 GLU B N 1
ATOM 1990 C CA . GLU B 1 106 ? -11.789 17.422 13.922 1 92.56 106 GLU B CA 1
ATOM 1991 C C . GLU B 1 106 ? -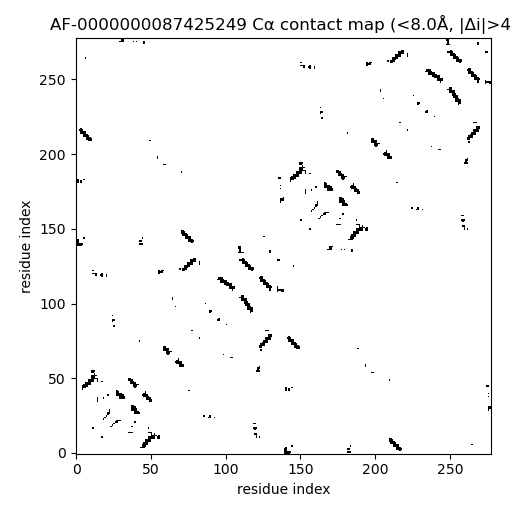13.219 17.359 14.453 1 92.56 106 GLU B C 1
ATOM 1993 O O . GLU B 1 106 ? -14.133 17.906 13.844 1 92.56 106 GLU B O 1
ATOM 1998 N N . GLY B 1 107 ? -13.406 16.703 15.57 1 91.88 107 GLY B N 1
ATOM 1999 C CA . GLY B 1 107 ? -14.703 16.625 16.219 1 91.88 107 GLY B CA 1
ATOM 2000 C C . GLY B 1 107 ? -15.656 15.648 15.555 1 91.88 107 GLY B C 1
ATOM 2001 O O . GLY B 1 107 ? -16.812 15.531 15.961 1 91.88 107 GLY B O 1
ATOM 2002 N N . LYS B 1 108 ? -15.281 14.945 14.508 1 91.25 108 LYS B N 1
ATOM 2003 C CA . LYS B 1 108 ? -16.078 13.977 13.758 1 91.25 108 LYS B CA 1
ATOM 2004 C C . LYS B 1 108 ? -15.5 12.57 13.891 1 91.25 108 LYS B C 1
ATOM 2006 O O . LYS B 1 108 ? -14.352 12.398 14.297 1 91.25 108 LYS B O 1
ATOM 2011 N N . PRO B 1 109 ? -16.344 11.531 13.664 1 90 109 PRO B N 1
ATOM 2012 C CA . PRO B 1 109 ? -15.766 10.188 13.594 1 90 109 PRO B CA 1
ATOM 2013 C C . PRO B 1 109 ? -14.578 10.094 12.641 1 90 109 PRO B C 1
ATOM 2015 O O . PRO B 1 109 ? -14.633 10.633 11.531 1 90 109 PRO B O 1
ATOM 2018 N N . GLY B 1 110 ? -13.508 9.469 13.148 1 90.75 110 GLY B N 1
ATOM 2019 C CA . GLY B 1 110 ? -12.328 9.297 12.312 1 90.75 110 GLY B CA 1
ATOM 2020 C C . GLY B 1 110 ? -11.328 10.43 12.461 1 90.75 110 GLY B C 1
ATOM 2021 O O . GLY B 1 110 ? -10.414 10.562 11.641 1 90.75 110 GLY B O 1
ATOM 2022 N N . GLU B 1 111 ? -11.602 11.305 13.508 1 94.06 111 GLU B N 1
ATOM 2023 C CA . GLU B 1 111 ? -10.617 12.344 13.781 1 94.06 111 GLU B CA 1
ATOM 2024 C C . GLU B 1 111 ? -9.211 11.75 13.883 1 94.06 111 GLU B C 1
ATOM 2026 O O . GLU B 1 111 ? -9.008 10.719 14.531 1 94.06 111 GLU B O 1
ATOM 2031 N N . GLN B 1 112 ? -8.25 12.406 13.188 1 96.44 112 GLN B N 1
ATOM 2032 C CA . GLN B 1 112 ? -6.895 11.867 13.086 1 96.44 112 GLN B CA 1
ATOM 2033 C C . GLN B 1 112 ? -5.871 12.977 12.914 1 96.44 112 GLN B C 1
ATOM 2035 O O . GLN B 1 112 ? -6.215 14.094 12.5 1 96.44 112 GLN B O 1
ATOM 2040 N N . ALA B 1 113 ? -4.68 12.711 13.305 1 97.81 113 ALA B N 1
ATOM 2041 C CA . ALA B 1 113 ? -3.539 13.5 12.852 1 97.81 113 ALA B CA 1
ATOM 2042 C C . ALA B 1 113 ? -3 12.977 11.523 1 97.81 113 ALA B C 1
ATOM 2044 O O . ALA B 1 113 ? -2.932 11.766 11.305 1 97.81 113 ALA B O 1
ATOM 2045 N N . THR B 1 114 ? -2.648 13.875 10.609 1 98.38 114 THR B N 1
ATOM 2046 C CA . THR B 1 114 ? -2.148 13.445 9.305 1 98.38 114 THR B CA 1
ATOM 2047 C C . THR B 1 114 ? -1.058 14.391 8.805 1 98.38 114 THR B C 1
ATOM 2049 O O . THR B 1 114 ? -0.975 15.539 9.25 1 98.38 114 THR B O 1
ATOM 2052 N N . MET B 1 115 ? -0.212 13.906 8 1 98.69 115 MET B N 1
ATOM 2053 C CA . MET B 1 115 ? 0.796 14.664 7.262 1 98.69 115 MET B CA 1
ATOM 2054 C C . MET B 1 115 ? 1.189 13.93 5.98 1 98.69 115 MET B C 1
ATOM 2056 O O . MET B 1 115 ? 1.105 12.703 5.906 1 98.69 115 MET B O 1
ATOM 2060 N N . PHE B 1 116 ? 1.568 14.719 4.98 1 98.5 116 PHE B N 1
ATOM 2061 C CA . PHE B 1 116 ? 1.992 14.164 3.703 1 98.5 116 PHE B CA 1
ATOM 2062 C C . PHE B 1 116 ? 3.375 14.672 3.32 1 98.5 116 PHE B C 1
ATOM 2064 O O . PHE B 1 116 ? 3.672 15.859 3.482 1 98.5 116 PHE B O 1
ATOM 2071 N N . VAL B 1 117 ? 4.195 13.828 2.848 1 98.38 117 VAL B N 1
ATOM 2072 C CA . VAL B 1 117 ? 5.465 14.164 2.213 1 98.38 117 VAL B CA 1
ATOM 2073 C C . VAL B 1 117 ? 5.602 13.414 0.892 1 98.38 117 VAL B C 1
ATOM 2075 O O . VAL B 1 117 ? 4.73 12.609 0.534 1 98.38 117 VAL B O 1
ATOM 2078 N N . GLN B 1 118 ? 6.637 13.695 0.168 1 97.62 118 GLN B N 1
ATOM 2079 C CA . GLN B 1 118 ? 6.938 12.977 -1.066 1 97.62 118 GLN B CA 1
ATOM 2080 C C . GLN B 1 118 ? 8.328 12.352 -1.016 1 97.62 118 GLN B C 1
ATOM 2082 O O . GLN B 1 118 ? 9.258 12.938 -0.47 1 97.62 118 GLN B O 1
ATOM 2087 N N . ASP B 1 119 ? 8.438 11.148 -1.526 1 97.88 119 ASP B N 1
ATOM 2088 C CA . ASP B 1 119 ? 9.773 10.594 -1.717 1 97.88 119 ASP B CA 1
ATOM 2089 C C . ASP B 1 119 ? 10.484 11.258 -2.893 1 97.88 119 ASP B C 1
ATOM 2091 O O . ASP B 1 119 ? 9.898 12.102 -3.582 1 97.88 119 ASP B O 1
ATOM 2095 N N . PRO B 1 120 ? 11.719 10.992 -3.184 1 97.31 120 PRO B N 1
ATOM 2096 C CA . PRO B 1 120 ? 12.492 11.68 -4.219 1 97.31 120 PRO B CA 1
ATOM 2097 C C . PRO B 1 120 ? 11.914 11.477 -5.617 1 97.31 120 PRO B C 1
ATOM 2099 O O . PRO B 1 120 ? 12.25 12.227 -6.539 1 97.31 120 PRO B O 1
ATOM 2102 N N . SER B 1 121 ? 11.086 10.445 -5.824 1 97.06 121 SER B N 1
ATOM 2103 C CA . SER B 1 121 ? 10.5 10.172 -7.133 1 97.06 121 SER B CA 1
ATOM 2104 C C . SER B 1 121 ? 9.117 10.797 -7.262 1 97.06 121 SER B C 1
ATOM 2106 O O . SER B 1 121 ? 8.477 10.688 -8.305 1 97.06 121 SER B O 1
ATOM 2108 N N . GLY B 1 122 ? 8.602 11.453 -6.195 1 96 122 GLY B N 1
ATOM 2109 C CA . GLY B 1 122 ? 7.324 12.141 -6.262 1 96 122 GLY B CA 1
ATOM 2110 C C . GLY B 1 122 ? 6.168 11.312 -5.734 1 96 122 GLY B C 1
ATOM 2111 O O . GLY B 1 122 ? 5.012 11.734 -5.812 1 96 122 GLY B O 1
ATOM 2112 N N . ASN B 1 123 ? 6.406 10.117 -5.203 1 97.19 123 ASN B N 1
ATOM 2113 C CA . ASN B 1 123 ? 5.355 9.352 -4.543 1 97.19 123 ASN B CA 1
ATOM 2114 C C . ASN B 1 123 ? 4.922 10.008 -3.234 1 97.19 123 ASN B C 1
ATOM 2116 O O . ASN B 1 123 ? 5.762 10.383 -2.414 1 97.19 123 ASN B O 1
ATOM 2120 N N . ALA B 1 124 ? 3.639 10.141 -3.074 1 97.88 124 ALA B N 1
ATOM 2121 C CA . ALA B 1 124 ? 3.117 10.773 -1.864 1 97.88 124 ALA B CA 1
ATOM 2122 C C . ALA B 1 124 ? 2.975 9.758 -0.733 1 97.88 124 ALA B C 1
ATOM 2124 O O . ALA B 1 124 ? 2.479 8.648 -0.945 1 97.88 124 ALA B O 1
ATOM 2125 N N . LEU B 1 125 ? 3.488 10.102 0.428 1 98.56 125 LEU B N 1
ATOM 2126 C CA . LEU B 1 125 ? 3.342 9.312 1.646 1 98.56 125 LEU B CA 1
ATOM 2127 C C . LEU B 1 125 ? 2.459 10.031 2.658 1 98.56 125 LEU B C 1
ATOM 2129 O O . LEU B 1 125 ? 2.576 11.25 2.84 1 98.56 125 LEU B O 1
ATOM 2133 N N . GLU B 1 126 ? 1.634 9.266 3.297 1 98.75 126 GLU B N 1
ATOM 2134 C CA . GLU B 1 126 ? 0.793 9.781 4.371 1 98.75 126 GLU B CA 1
ATOM 2135 C C . GLU B 1 126 ? 1.04 9.031 5.676 1 98.75 126 GLU B C 1
ATOM 2137 O O . GLU B 1 126 ? 0.96 7.801 5.715 1 98.75 126 GLU B O 1
ATOM 2142 N N . PHE B 1 127 ? 1.314 9.75 6.691 1 98.69 127 PHE B N 1
ATOM 2143 C CA . PHE B 1 127 ? 1.395 9.172 8.031 1 98.69 127 PHE B CA 1
ATOM 2144 C C . PHE B 1 127 ? 0.25 9.664 8.898 1 98.69 127 PHE B C 1
ATOM 2146 O O . PHE B 1 127 ? 0.038 10.875 9.031 1 98.69 127 PHE B O 1
ATOM 2153 N N . LYS B 1 128 ? -0.468 8.734 9.43 1 98.31 128 LYS B N 1
ATOM 2154 C CA . LYS B 1 128 ? -1.644 9.023 10.242 1 98.31 128 LYS B CA 1
ATOM 2155 C C . LYS B 1 128 ? -1.427 8.602 11.695 1 98.31 128 LYS B C 1
ATOM 2157 O O . LYS B 1 128 ? -0.561 7.773 11.984 1 98.31 128 LYS B O 1
ATOM 2162 N N . SER B 1 129 ? -2.219 9.148 12.516 1 97.94 129 SER B N 1
ATOM 2163 C CA . SER B 1 129 ? -2.314 8.695 13.898 1 97.94 129 SER B CA 1
ATOM 2164 C C . SER B 1 129 ? -3.689 9 14.484 1 97.94 129 SER B C 1
ATOM 2166 O O . SER B 1 129 ? -4.336 9.977 14.102 1 97.94 129 SER B O 1
ATOM 2168 N N . PHE B 1 130 ? -4.059 8.172 15.344 1 95.88 130 PHE B N 1
ATOM 2169 C CA . PHE B 1 130 ? -5.332 8.297 16.047 1 95.88 130 PHE B CA 1
ATOM 2170 C C . PHE B 1 130 ? -5.133 8.258 17.547 1 95.88 130 PHE B C 1
ATOM 2172 O O . PHE B 1 130 ? -4.391 7.41 18.062 1 95.88 130 PHE B O 1
ATOM 2179 N N . ARG B 1 131 ? -5.789 9.141 18.219 1 92.88 131 ARG B N 1
ATOM 2180 C CA . ARG B 1 131 ? -5.75 9.055 19.688 1 92.88 131 ARG B CA 1
ATOM 2181 C C . ARG B 1 131 ? -6.441 7.789 20.172 1 92.88 131 ARG B C 1
ATOM 2183 O O . ARG B 1 131 ? -6 7.176 21.156 1 92.88 131 ARG B O 1
ATOM 2190 N N . ASP B 1 132 ? -7.469 7.434 19.5 1 91.12 132 ASP B N 1
ATOM 2191 C CA . ASP B 1 132 ? -8.227 6.203 19.719 1 91.12 132 ASP B CA 1
ATOM 2192 C C . ASP B 1 132 ? -8.148 5.301 18.484 1 91.12 132 ASP B C 1
ATOM 2194 O O . ASP B 1 132 ? -8.758 5.594 17.453 1 91.12 132 ASP B O 1
ATOM 2198 N N . PRO B 1 133 ? -7.426 4.164 18.578 1 88.12 133 PRO B N 1
ATOM 2199 C CA . PRO B 1 133 ? -7.23 3.297 17.406 1 88.12 133 PRO B CA 1
ATOM 2200 C C . PRO B 1 133 ? -8.547 2.836 16.797 1 88.12 133 PRO B C 1
ATOM 2202 O O . PRO B 1 133 ? -8.594 2.506 15.602 1 88.12 133 PRO B O 1
ATOM 2205 N N . ASP B 1 134 ? -9.641 2.803 17.531 1 87.69 134 ASP B N 1
ATOM 2206 C CA . ASP B 1 134 ? -10.93 2.354 17.031 1 87.69 134 ASP B CA 1
ATOM 2207 C C . ASP B 1 134 ? -11.5 3.34 16.016 1 87.69 134 ASP B C 1
ATOM 2209 O O . ASP B 1 134 ? -12.461 3.027 15.297 1 87.69 134 ASP B O 1
ATOM 2213 N N . GLN B 1 135 ? -10.875 4.453 15.891 1 90.31 135 GLN B N 1
ATOM 2214 C CA . GLN B 1 135 ? -11.352 5.492 14.984 1 90.31 135 GLN B CA 1
ATOM 2215 C C . GLN B 1 135 ? -10.938 5.207 13.547 1 90.31 135 GLN B C 1
ATOM 2217 O O . GLN B 1 135 ? -11.445 5.832 12.609 1 90.31 135 GLN B O 1
ATOM 2222 N N . LEU B 1 136 ? -10.023 4.316 13.281 1 91.81 136 LEU B N 1
ATOM 2223 C CA . LEU B 1 136 ? -9.453 4.051 11.969 1 91.81 136 LEU B CA 1
ATOM 2224 C C . LEU B 1 136 ? -10.547 3.752 10.953 1 91.81 136 LEU B C 1
ATOM 2226 O O . LEU B 1 136 ? -10.469 4.188 9.805 1 91.81 136 LEU B O 1
ATOM 2230 N N . PHE B 1 137 ? -11.633 3.021 11.359 1 90.94 137 PHE B N 1
ATOM 2231 C CA . PHE B 1 137 ? -12.711 2.668 10.445 1 90.94 137 PHE B CA 1
ATOM 2232 C C . PHE B 1 137 ? -14.039 3.223 10.938 1 90.94 137 PHE B C 1
ATOM 2234 O O . PHE B 1 137 ? -15.102 2.732 10.555 1 90.94 137 PHE B O 1
ATOM 2241 N N . ALA B 1 138 ? -13.992 4.18 11.898 1 89.12 138 ALA B N 1
ATOM 2242 C CA . ALA B 1 138 ? -15.211 4.781 12.422 1 89.12 138 ALA B CA 1
ATOM 2243 C C . ALA B 1 138 ? -15.945 5.566 11.344 1 89.12 138 ALA B C 1
ATOM 2245 O O . ALA B 1 138 ? -15.32 6.23 10.516 1 89.12 138 ALA B O 1
ATOM 2246 N N . THR B 1 139 ? -17.266 5.473 11.219 1 86.62 139 THR B N 1
ATOM 2247 C CA . THR B 1 139 ? -18.078 6.195 10.242 1 86.62 139 THR B CA 1
ATOM 2248 C C . THR B 1 139 ? -19.094 7.102 10.945 1 86.62 139 THR B C 1
ATOM 2250 O O . THR B 1 139 ? -19.5 6.824 12.07 1 86.62 139 THR B O 1
#

pLDDT: mean 94.16, std 7.65, range [38.53, 98.75]